Protein AF-A0A9N7NP36-F1 (afdb_monomer_lite)

Foldseek 3Di:
DKFWQDPVPHGGLLFLLLCLQCFVVQQVPAPDWDWDADPVVRDIDIGHDAFGWDWDADPNFIKIKTKHKAFDQPPDDDDDPDDPDDRPRDITIMMDIDGDPVCPCVVVPPVSVVSNVSSVVSCLVPQDAFEAEPQDPDRDRDDDQAALVNDPDDPVVSVVVVVVLVVLVVCPVVCVVVVHDSDDADDDDDDPPNCPVSVVSNSCNVLVAHEYEDEPVNDPDDVSVVVCVVPDDPRHHYDYPPPVVVVVVDPDDDDDDDDDDDDDDDDDDDDDDD

Sequence (274 aa):
MFIDEFDGLEPNDIYQAAEAYLGPKLCLNARRLKIGWSEKDEHYRISAKKDHELVDTYAGQTFKWVWICRETVARTNFFHPRDYNETLKSEARSFELTFHRKNRDLVVGSYLLHVACEARRYKLEKKTVKIHTVDHDIVSDEWVPATFDTLAIDPEQKGMILRDLDMFLGRREHYQKVSKTWKMGCLLYGPSRTGKSSLIAAIANYLKFDVYDLKLKDLPGNSYLRRLLASTANGSIMVVEDIDCAGSLGNRSDSNESPEYAGIGGGEGKVGLL

Radius of gyration: 26.4 Å; chains: 1; bounding box: 63×52×79 Å

InterPro domains:
  IPR003959 ATPase, AAA-type, core [PF00004] (186-255)
  IPR025753 AAA-type ATPase, N-terminal domain [PF14363] (3-69)
  IPR027417 P-loop containing nucleoside triphosphate hydrolase [G3DSA:3.40.50.300] (133-264)
  IPR027417 P-loop containing nucleoside triphosphate hydrolase [SSF52540] (117-246)
  IPR050747 Mitochondrial chaperone BCS1 subfamily [PTHR23070] (10-253)

pLDDT: mean 73.8, std 20.47, range [21.86, 94.81]

Secondary structure (DSSP, 8-state):
-EEESEETTEE-HHHHHHHHHHHHHHHHH-SSEEEEEETTTTEEEEEE-SS-EEEEEETTEEEEEEEEEEEE--------TT--S----EEEEEEEEE--GGGHHHIIIIIHHHHHHHHHHHHHHTPPPPEEEBTBS----------TTT----HHHHHHHHHHHHHHHHTHHHHHHTT----------SSTTSSHHHHHHHHHHHHTPEEEEEEGGG---HHHHHHHHHHPPSSEEEEEE-GGGGSGGG------------------------

Organism: Striga hermonthica (NCBI:txid68872)

Structure (mmCIF, N/CA/C/O backbone):
data_AF-A0A9N7NP36-F1
#
_entry.id   AF-A0A9N7NP36-F1
#
loop_
_atom_site.group_PDB
_atom_site.id
_atom_site.type_symbol
_atom_site.label_atom_id
_atom_site.label_alt_id
_atom_site.label_comp_id
_atom_site.label_asym_id
_atom_site.label_entity_id
_atom_site.label_seq_id
_atom_site.pdbx_PDB_ins_code
_atom_site.Cartn_x
_atom_site.Cartn_y
_atom_site.Cartn_z
_atom_site.occupancy
_atom_site.B_iso_or_equiv
_atom_site.auth_seq_id
_atom_site.auth_comp_id
_atom_site.auth_asym_id
_atom_site.auth_atom_id
_atom_site.pdbx_PDB_model_num
ATOM 1 N N . MET A 1 1 ? -15.501 -2.063 23.998 1.00 90.75 1 MET A N 1
ATOM 2 C CA . MET A 1 1 ? -14.615 -3.079 23.383 1.00 90.75 1 MET A CA 1
ATOM 3 C C . MET A 1 1 ? -13.205 -2.529 23.481 1.00 90.75 1 MET A C 1
ATOM 5 O O . MET A 1 1 ? -13.041 -1.356 23.181 1.00 90.75 1 MET A O 1
ATOM 9 N N . PHE A 1 2 ? -12.240 -3.325 23.942 1.00 89.62 2 PHE A N 1
ATOM 10 C CA . PHE A 1 2 ? -10.839 -2.910 24.074 1.00 89.62 2 PHE A CA 1
ATOM 11 C C . PHE A 1 2 ? -9.999 -3.564 22.983 1.00 89.62 2 PHE A C 1
ATOM 13 O O . PHE A 1 2 ? -10.221 -4.731 22.664 1.00 89.62 2 PHE A O 1
ATOM 20 N N . ILE A 1 3 ? -9.095 -2.786 22.398 1.00 90.38 3 ILE A N 1
ATOM 21 C CA . ILE A 1 3 ? -8.185 -3.204 21.335 1.00 90.38 3 ILE A CA 1
ATOM 22 C C . ILE A 1 3 ? -6.788 -2.762 21.767 1.00 90.38 3 ILE A C 1
ATOM 24 O O . ILE A 1 3 ? -6.457 -1.578 21.688 1.00 90.38 3 ILE A O 1
ATOM 28 N N . ASP A 1 4 ? -6.002 -3.700 22.278 1.00 87.75 4 ASP A N 1
ATOM 29 C CA . ASP A 1 4 ? -4.630 -3.443 22.709 1.00 87.75 4 ASP A CA 1
ATOM 30 C C . ASP A 1 4 ? -3.675 -3.387 21.509 1.00 87.75 4 ASP A C 1
ATOM 32 O O . ASP A 1 4 ? -3.944 -3.981 20.466 1.00 87.75 4 ASP A O 1
ATOM 36 N N . GLU A 1 5 ? -2.566 -2.655 21.651 1.00 85.62 5 GLU A N 1
ATOM 37 C CA . GLU A 1 5 ? -1.534 -2.512 20.609 1.00 85.62 5 GLU A CA 1
ATOM 38 C C . GLU A 1 5 ? -0.908 -3.850 20.195 1.00 85.62 5 GLU A C 1
ATOM 40 O O . GLU A 1 5 ? -0.542 -4.029 19.033 1.00 85.62 5 GLU A O 1
ATOM 45 N N . PHE A 1 6 ? -0.848 -4.804 21.123 1.00 81.31 6 PHE A N 1
ATOM 46 C CA . PHE A 1 6 ? -0.303 -6.139 20.910 1.00 81.31 6 PHE A CA 1
ATOM 47 C C . PHE A 1 6 ? -1.334 -7.205 21.290 1.00 81.31 6 PHE A C 1
ATOM 49 O O . PHE A 1 6 ? -2.001 -7.087 22.319 1.00 81.31 6 PHE A O 1
ATOM 56 N N . ASP A 1 7 ? -1.436 -8.253 20.474 1.00 80.88 7 ASP A N 1
ATOM 57 C CA . ASP A 1 7 ? -2.099 -9.510 20.820 1.00 80.88 7 ASP A CA 1
ATOM 58 C C . ASP A 1 7 ? -1.013 -10.533 21.195 1.00 80.88 7 ASP A C 1
ATOM 60 O O . ASP A 1 7 ? -0.369 -11.162 20.352 1.00 80.88 7 ASP A O 1
ATOM 64 N N . GLY A 1 8 ? -0.703 -10.608 22.491 1.00 80.81 8 GLY A N 1
ATOM 65 C CA . GLY A 1 8 ? 0.443 -11.368 22.986 1.00 80.81 8 GLY A CA 1
ATOM 66 C C . GLY A 1 8 ? 1.778 -10.733 22.583 1.00 80.81 8 GLY A C 1
ATOM 67 O O . GLY A 1 8 ? 2.142 -9.679 23.101 1.00 80.81 8 GLY A O 1
ATOM 68 N N . LEU A 1 9 ? 2.531 -11.405 21.707 1.00 75.69 9 LEU A N 1
ATOM 69 C CA . LEU A 1 9 ? 3.823 -10.925 21.189 1.00 75.69 9 LEU A CA 1
ATOM 70 C C . LEU A 1 9 ? 3.707 -10.285 19.799 1.00 75.69 9 LEU A C 1
ATOM 72 O O . LEU A 1 9 ? 4.669 -9.672 19.335 1.00 75.69 9 LEU A O 1
ATOM 76 N N . GLU A 1 10 ? 2.562 -10.431 19.132 1.00 75.88 10 GLU A N 1
ATOM 77 C CA . GLU A 1 10 ? 2.355 -9.906 17.787 1.00 75.88 10 GLU A CA 1
ATOM 78 C C . GLU A 1 10 ? 1.628 -8.555 17.840 1.00 75.88 10 GLU A C 1
ATOM 80 O O . GLU A 1 10 ? 0.733 -8.360 18.667 1.00 75.88 10 GLU A O 1
ATOM 85 N N . PRO A 1 11 ? 1.993 -7.588 16.982 1.00 84.56 11 PRO A N 1
ATOM 86 C CA . PRO A 1 11 ? 1.229 -6.357 16.848 1.00 84.56 11 PRO A CA 1
ATOM 87 C C . PRO A 1 11 ? -0.214 -6.645 16.422 1.00 84.56 11 PRO A C 1
ATOM 89 O O . PRO A 1 11 ? -0.459 -7.454 15.532 1.00 84.56 11 PRO A O 1
ATOM 92 N N . ASN A 1 12 ? -1.174 -5.941 17.012 1.00 88.44 12 ASN A N 1
ATOM 93 C CA . ASN A 1 12 ? -2.580 -6.118 16.680 1.00 88.44 12 ASN A CA 1
ATOM 94 C C . ASN A 1 12 ? -2.926 -5.388 15.369 1.00 88.44 12 ASN A C 1
ATOM 96 O O . ASN A 1 12 ? -2.902 -4.157 15.291 1.00 88.44 12 ASN A O 1
ATOM 100 N N . ASP A 1 13 ? -3.306 -6.142 14.338 1.00 88.25 13 ASP A N 1
ATOM 101 C CA . ASP A 1 13 ? -3.668 -5.599 13.022 1.00 88.25 13 ASP A CA 1
ATOM 102 C C . ASP A 1 13 ? -4.815 -4.581 13.078 1.00 88.25 13 ASP A C 1
ATOM 104 O O . ASP A 1 13 ? -4.806 -3.574 12.362 1.00 88.25 13 ASP A O 1
ATOM 108 N N . ILE A 1 14 ? -5.811 -4.818 13.938 1.00 91.62 14 ILE A N 1
ATOM 109 C CA . ILE A 1 14 ? -6.951 -3.910 14.107 1.00 91.62 14 ILE A CA 1
ATOM 110 C C . ILE A 1 14 ? -6.506 -2.629 14.803 1.00 91.62 14 ILE A C 1
ATOM 112 O O . ILE A 1 14 ? -6.962 -1.550 14.425 1.00 91.62 14 ILE A O 1
ATOM 116 N N . TYR A 1 15 ? -5.589 -2.723 15.769 1.00 90.81 15 TYR A N 1
ATOM 117 C CA . TYR A 1 15 ? -4.991 -1.543 16.384 1.00 90.81 15 TYR A CA 1
ATOM 118 C C . TYR A 1 15 ? -4.262 -0.693 15.341 1.00 90.81 15 TYR A C 1
ATOM 120 O O . TYR A 1 15 ? -4.541 0.498 15.214 1.00 90.81 15 TYR A O 1
ATOM 128 N N . GLN A 1 16 ? -3.385 -1.303 14.538 1.00 89.38 16 GLN A N 1
ATOM 129 C CA . GLN A 1 16 ? -2.635 -0.587 13.501 1.00 89.38 16 GLN A CA 1
ATOM 130 C C . GLN A 1 16 ? -3.545 0.020 12.427 1.00 89.38 16 GLN A C 1
ATOM 132 O O . GLN A 1 16 ? -3.258 1.091 11.884 1.00 89.38 16 GLN A O 1
ATOM 137 N N . ALA A 1 17 ? -4.633 -0.670 12.081 1.00 90.69 17 ALA A N 1
ATOM 138 C CA . ALA A 1 17 ? -5.650 -0.144 11.185 1.00 90.69 17 ALA A CA 1
ATOM 139 C C . ALA A 1 17 ? -6.357 1.072 11.797 1.00 90.69 17 ALA A C 1
ATOM 141 O O . ALA A 1 17 ? -6.446 2.120 11.156 1.00 90.69 17 ALA A O 1
ATOM 142 N N . ALA A 1 18 ? -6.819 0.955 13.043 1.00 90.56 18 ALA A N 1
ATOM 143 C CA . ALA A 1 18 ? -7.482 2.037 13.757 1.00 90.56 18 ALA A CA 1
ATOM 144 C C . ALA A 1 18 ? -6.560 3.253 13.917 1.00 90.56 18 ALA A C 1
ATOM 146 O O . ALA A 1 18 ? -6.985 4.370 13.644 1.00 90.56 18 ALA A O 1
ATOM 147 N N . GLU A 1 19 ? -5.288 3.057 14.265 1.00 87.81 19 GLU A N 1
ATOM 148 C CA . GLU A 1 19 ? -4.308 4.139 14.367 1.00 87.81 19 GLU A CA 1
ATOM 149 C C . GLU A 1 19 ? -4.140 4.880 13.031 1.00 87.81 19 GLU A C 1
ATOM 151 O O . GLU A 1 19 ? -4.211 6.109 12.988 1.00 87.81 19 GLU A O 1
ATOM 156 N N . ALA A 1 20 ? -3.992 4.149 11.923 1.00 86.75 20 ALA A N 1
ATOM 157 C CA . ALA A 1 20 ? -3.824 4.751 10.602 1.00 86.75 20 ALA A CA 1
ATOM 158 C C . ALA A 1 20 ? -5.085 5.484 10.105 1.00 86.75 20 ALA A C 1
ATOM 160 O O . ALA A 1 20 ? -4.973 6.532 9.470 1.00 86.75 20 ALA A O 1
ATOM 161 N N . TYR A 1 21 ? -6.276 4.954 10.394 1.00 89.25 21 TYR A N 1
ATOM 162 C CA . TYR A 1 21 ? -7.555 5.545 9.987 1.00 89.25 21 TYR A CA 1
ATOM 163 C C . TYR A 1 21 ? -7.967 6.738 10.864 1.00 89.25 21 TYR A C 1
ATOM 165 O O . TYR A 1 21 ? -8.400 7.777 10.358 1.00 89.25 21 TYR A O 1
ATOM 173 N N . LEU A 1 22 ? -7.838 6.601 12.185 1.00 86.81 22 LEU A N 1
ATOM 174 C CA . LEU A 1 22 ? -8.284 7.599 13.157 1.00 86.81 22 LEU A CA 1
ATOM 175 C C . LEU A 1 22 ? -7.222 8.668 13.405 1.00 86.81 22 LEU A C 1
ATOM 177 O O . LEU A 1 22 ? -7.592 9.799 13.694 1.00 86.81 22 LEU A O 1
ATOM 181 N N . GLY A 1 23 ? -5.928 8.360 13.274 1.00 80.50 23 GLY A N 1
ATOM 182 C CA . GLY A 1 23 ? -4.822 9.281 13.563 1.00 80.50 23 GLY A CA 1
ATOM 183 C C . GLY A 1 23 ? -4.978 10.673 12.931 1.00 80.50 23 GLY A C 1
ATOM 184 O O . GLY A 1 23 ? -4.948 11.669 13.655 1.00 80.50 23 GLY A O 1
ATOM 185 N N . PRO A 1 24 ? -5.239 10.787 11.616 1.00 78.00 24 PRO A N 1
ATOM 186 C CA . PRO A 1 24 ? -5.450 12.081 10.963 1.00 78.00 24 PRO A CA 1
ATOM 187 C C . PRO A 1 24 ? -6.679 12.827 11.502 1.00 78.00 24 PRO A C 1
ATOM 189 O O . PRO A 1 24 ? -6.622 14.035 11.726 1.00 78.00 24 PRO A O 1
ATOM 192 N N . LYS A 1 25 ? -7.779 12.104 11.760 1.00 80.94 25 LYS A N 1
ATOM 193 C CA . LYS A 1 25 ? -9.027 12.662 12.312 1.00 80.94 25 LYS A CA 1
ATOM 194 C C . LYS A 1 25 ? -8.847 13.136 13.759 1.00 80.94 25 LYS A C 1
ATOM 196 O O . LYS A 1 25 ? -9.376 14.176 14.142 1.00 80.94 25 LYS A O 1
ATOM 201 N N . LEU A 1 26 ? -8.072 12.391 14.547 1.00 74.75 26 LEU A N 1
ATOM 202 C CA . LEU A 1 26 ? -7.699 12.724 15.919 1.00 74.75 26 LEU A CA 1
ATOM 203 C C . LEU A 1 26 ? -6.829 13.981 15.952 1.00 74.75 26 LEU A C 1
ATOM 205 O O . LEU A 1 26 ? -7.092 14.860 16.760 1.00 74.75 26 LEU A O 1
ATOM 209 N N . CYS A 1 27 ? -5.845 14.113 15.057 1.00 63.59 27 CYS A N 1
ATOM 210 C CA . CYS A 1 27 ? -5.007 15.312 14.975 1.00 63.59 27 CYS A CA 1
ATOM 211 C C . CYS A 1 27 ? -5.799 16.573 14.592 1.00 63.59 27 CYS A C 1
ATOM 213 O O . CYS A 1 27 ? -5.512 17.641 15.124 1.00 63.59 27 CYS A O 1
ATOM 215 N N . LEU A 1 28 ? -6.804 16.464 13.716 1.00 67.50 28 LEU A N 1
ATOM 216 C CA . LEU A 1 28 ? -7.644 17.604 13.318 1.00 67.50 28 LEU A CA 1
ATOM 217 C C . LEU A 1 28 ? -8.560 18.099 14.449 1.00 67.50 28 LEU A C 1
ATOM 219 O O . LEU A 1 28 ? -8.806 19.298 14.554 1.00 67.50 28 LEU A O 1
ATOM 223 N N . ASN A 1 29 ? -9.033 17.193 15.309 1.00 63.44 29 ASN A N 1
ATOM 224 C CA . ASN A 1 29 ? -9.933 17.521 16.421 1.00 63.44 29 ASN A CA 1
ATOM 225 C C . ASN A 1 29 ? -9.210 17.702 17.770 1.00 63.44 29 ASN A C 1
ATOM 227 O O . ASN A 1 29 ? -9.819 18.125 18.761 1.00 63.44 29 ASN A O 1
ATOM 231 N N . ALA A 1 30 ? -7.905 17.420 17.822 1.00 64.81 30 ALA A N 1
ATOM 232 C CA . ALA A 1 30 ? -7.120 17.481 19.042 1.00 64.81 30 ALA A CA 1
ATOM 233 C C . ALA A 1 30 ? -6.959 18.920 19.540 1.00 64.81 30 ALA A C 1
ATOM 235 O O . ALA A 1 30 ? -6.279 19.752 18.947 1.00 64.81 30 ALA A O 1
ATOM 236 N N . ARG A 1 31 ? -7.484 19.183 20.741 1.00 61.53 31 ARG A N 1
ATOM 237 C CA . ARG A 1 31 ? -7.260 20.451 21.462 1.00 61.53 31 ARG A CA 1
ATOM 238 C C . ARG A 1 31 ? -5.800 20.660 21.881 1.00 61.53 31 ARG A C 1
ATOM 240 O O . ARG A 1 31 ? -5.416 21.771 22.233 1.00 61.53 31 ARG A O 1
ATOM 247 N N . ARG A 1 32 ? -5.001 19.589 21.931 1.00 60.44 32 ARG A N 1
ATOM 248 C CA . ARG A 1 32 ? -3.592 19.601 22.344 1.00 60.44 32 ARG A CA 1
ATOM 249 C C . ARG A 1 32 ? -2.791 18.631 21.485 1.00 60.44 32 ARG A C 1
ATOM 251 O O . ARG A 1 32 ? -3.012 17.422 21.547 1.00 60.44 32 ARG A O 1
ATOM 258 N N . LEU A 1 33 ? -1.838 19.172 20.738 1.00 69.38 33 LEU A N 1
ATOM 259 C CA . LEU A 1 33 ? -0.919 18.422 19.890 1.00 69.38 33 LEU A CA 1
ATOM 260 C C . LEU A 1 33 ? 0.451 18.323 20.571 1.00 69.38 33 LEU A C 1
ATOM 262 O O . LEU A 1 33 ? 0.918 19.273 21.197 1.00 69.38 33 LEU A O 1
ATOM 266 N N . LYS A 1 34 ? 1.087 17.160 20.457 1.00 67.94 34 LYS A N 1
ATOM 267 C CA . LYS A 1 34 ? 2.491 16.921 20.779 1.00 67.94 34 LYS A CA 1
ATOM 268 C C . LYS A 1 34 ? 3.264 16.887 19.467 1.00 67.94 34 LYS A C 1
ATOM 270 O O . LYS A 1 34 ? 2.981 16.061 18.602 1.00 67.94 34 LYS A O 1
ATOM 275 N N . ILE A 1 35 ? 4.242 17.770 19.340 1.00 67.12 35 ILE A N 1
ATOM 276 C CA . ILE A 1 35 ? 5.130 17.833 18.182 1.00 67.12 35 ILE A CA 1
ATOM 277 C C . ILE A 1 35 ? 6.459 17.205 18.594 1.00 67.12 35 ILE A C 1
ATOM 279 O O . ILE A 1 35 ? 7.018 17.558 19.630 1.00 67.12 35 ILE A O 1
ATOM 283 N N . GLY A 1 36 ? 6.929 16.242 17.811 1.00 65.56 36 GLY A N 1
ATOM 284 C CA . GLY A 1 36 ? 8.282 15.705 17.873 1.00 65.56 36 GLY A CA 1
ATOM 285 C C . GLY A 1 36 ? 9.018 16.009 16.575 1.00 65.56 36 GLY A C 1
ATOM 286 O O . GLY A 1 36 ? 8.398 16.114 15.520 1.00 65.56 36 GLY A O 1
ATOM 287 N N . TRP A 1 37 ? 10.334 16.149 16.648 1.00 55.69 37 TRP A N 1
ATOM 288 C CA . TRP A 1 37 ? 11.200 16.208 15.474 1.00 55.69 37 TRP A CA 1
ATOM 289 C C . TRP A 1 37 ? 11.787 14.817 15.205 1.00 55.69 37 TRP A C 1
ATOM 291 O O . TRP A 1 37 ? 12.172 14.131 16.153 1.00 55.69 37 TRP A O 1
ATOM 301 N N . SER A 1 38 ? 11.820 14.387 13.940 1.00 58.50 38 SER A N 1
ATOM 302 C CA . SER A 1 38 ? 12.517 13.169 13.505 1.00 58.50 38 SER A CA 1
ATOM 303 C C . SER A 1 38 ? 13.714 13.575 12.651 1.00 58.50 38 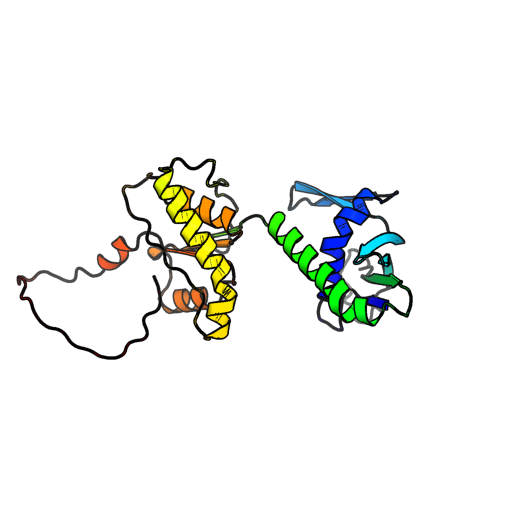SER A C 1
ATOM 305 O O . SER A 1 38 ? 13.523 14.038 11.531 1.00 58.50 38 SER A O 1
ATOM 307 N N . GLU A 1 39 ? 14.942 13.397 13.152 1.00 48.91 39 GLU A N 1
ATOM 308 C CA . GLU A 1 39 ? 16.160 13.729 12.387 1.00 48.91 39 GLU A CA 1
ATOM 309 C C . GLU A 1 39 ? 16.335 12.852 11.141 1.00 48.91 39 GLU A C 1
ATOM 311 O O . GLU A 1 39 ? 16.905 13.303 10.158 1.00 48.91 39 GLU A O 1
ATOM 316 N N . LYS A 1 40 ? 15.815 11.618 11.155 1.00 52.97 40 LYS A N 1
ATOM 317 C CA . LYS A 1 40 ? 15.932 10.683 10.023 1.00 52.97 40 LYS A CA 1
ATOM 318 C C . LYS A 1 40 ? 15.052 11.044 8.833 1.00 52.97 40 LYS A C 1
ATOM 320 O O . LYS A 1 40 ? 15.378 10.679 7.714 1.00 52.97 40 LYS A O 1
ATOM 325 N N . ASP A 1 41 ? 13.931 11.704 9.094 1.00 51.25 41 ASP A N 1
ATOM 326 C CA . ASP A 1 41 ? 12.898 11.935 8.089 1.00 51.25 41 ASP A CA 1
ATOM 327 C C . ASP A 1 41 ? 12.696 13.434 7.786 1.00 51.25 41 ASP A C 1
ATOM 329 O O . ASP A 1 41 ? 11.724 13.785 7.120 1.00 51.25 41 ASP A O 1
ATOM 333 N N . GLU A 1 42 ? 13.539 14.305 8.361 1.00 59.41 42 GLU A N 1
ATOM 334 C CA . GLU A 1 42 ? 13.523 15.778 8.252 1.00 59.41 42 GLU A CA 1
ATOM 335 C C . GLU A 1 42 ? 12.127 16.433 8.320 1.00 59.41 42 GLU A C 1
ATOM 337 O O . GLU A 1 42 ? 11.846 17.440 7.670 1.00 59.41 42 GLU A O 1
ATOM 342 N N . HIS A 1 43 ? 11.219 15.884 9.132 1.00 54.78 43 HIS A N 1
ATOM 343 C CA . HIS A 1 43 ? 9.874 16.434 9.290 1.00 54.78 43 HIS A CA 1
ATOM 344 C C . HIS A 1 43 ? 9.386 16.421 10.739 1.00 54.78 43 HIS A C 1
ATOM 346 O O . HIS A 1 43 ? 9.777 15.602 11.578 1.00 54.78 43 HIS A O 1
ATOM 352 N N . TYR A 1 44 ? 8.459 17.337 11.026 1.00 56.38 44 TYR A N 1
ATOM 353 C CA . TYR A 1 44 ? 7.729 17.373 12.287 1.00 56.38 44 TYR A CA 1
ATOM 354 C C . TYR A 1 44 ? 6.731 16.212 12.358 1.00 56.38 44 TYR A C 1
ATOM 356 O O . TYR A 1 44 ? 5.794 16.124 11.563 1.00 56.38 44 TYR A O 1
ATOM 364 N N . ARG A 1 45 ? 6.867 15.353 13.369 1.00 53.44 45 ARG A N 1
ATOM 365 C CA . ARG A 1 45 ? 5.859 14.357 13.734 1.00 53.44 45 ARG A CA 1
ATOM 366 C C . ARG A 1 45 ? 4.865 14.979 14.706 1.00 53.44 45 ARG A C 1
ATOM 368 O O . ARG A 1 45 ? 5.168 15.184 15.880 1.00 53.44 45 ARG A O 1
ATOM 375 N N . ILE A 1 46 ? 3.663 15.265 14.225 1.00 58.03 46 ILE A N 1
ATOM 376 C CA . ILE A 1 46 ? 2.564 15.769 15.051 1.00 58.03 46 ILE A CA 1
ATOM 377 C C . ILE A 1 46 ? 1.728 14.577 15.525 1.00 58.03 46 ILE A C 1
ATOM 379 O O . ILE A 1 46 ? 1.274 13.769 14.721 1.00 58.03 46 ILE A O 1
ATOM 383 N N . SER A 1 47 ? 1.518 14.467 16.833 1.00 63.31 47 SER A N 1
ATOM 384 C CA . SER A 1 47 ? 0.701 13.429 17.471 1.00 63.31 47 SER A CA 1
ATOM 385 C C . SER A 1 47 ? -0.306 14.072 18.422 1.00 63.31 47 SER A C 1
ATOM 387 O O . SER A 1 47 ? 0.010 15.055 19.091 1.00 63.31 47 SER A O 1
ATOM 389 N N . ALA A 1 48 ? -1.534 13.562 18.492 1.00 60.50 48 ALA A N 1
ATOM 390 C CA . ALA A 1 48 ? -2.503 14.030 19.483 1.00 60.50 48 ALA A CA 1
ATOM 391 C C . ALA A 1 48 ? -2.031 13.664 20.905 1.00 60.50 48 ALA A C 1
ATOM 393 O O . ALA A 1 48 ? -1.398 12.630 21.110 1.00 60.50 48 ALA A O 1
ATOM 394 N N . LYS A 1 49 ? -2.302 14.510 21.908 1.00 59.72 49 LYS A N 1
ATOM 395 C CA . LYS A 1 49 ? -2.024 14.173 23.318 1.00 59.72 49 LYS A CA 1
ATOM 396 C C . LYS A 1 49 ? -3.018 13.101 23.820 1.00 59.72 49 LYS A C 1
ATOM 398 O O . LYS A 1 49 ? -4.128 13.023 23.302 1.00 59.72 49 LYS A O 1
ATOM 403 N N . LYS A 1 50 ? -2.596 12.304 24.818 1.00 58.88 50 LYS A N 1
ATOM 404 C CA . LYS A 1 50 ? -3.342 11.196 25.462 1.00 58.88 50 LYS A CA 1
ATOM 405 C C . LYS A 1 50 ? -4.825 11.524 25.731 1.00 58.88 50 LYS A C 1
ATOM 407 O O . LYS A 1 50 ? -5.146 12.673 26.041 1.00 58.88 50 LYS A O 1
ATOM 412 N N . ASP A 1 51 ? -5.672 10.494 25.655 1.00 63.19 51 ASP A N 1
ATOM 413 C CA . ASP A 1 51 ? -7.093 10.479 26.044 1.00 63.19 51 ASP A CA 1
ATOM 414 C C . ASP A 1 51 ? -8.018 11.346 25.177 1.00 63.19 51 ASP A C 1
ATOM 416 O O . ASP A 1 51 ? -9.009 11.909 25.647 1.00 63.19 51 ASP A O 1
ATOM 420 N N . HIS A 1 52 ? -7.702 11.472 23.886 1.00 69.38 52 HIS A N 1
ATOM 421 C CA . HIS A 1 52 ? -8.587 12.162 22.957 1.00 69.38 52 HIS A CA 1
ATOM 422 C C . HIS A 1 52 ? -9.719 11.244 22.487 1.00 69.38 52 HIS A C 1
ATOM 424 O O . HIS A 1 52 ? -9.493 10.101 22.081 1.00 69.38 52 HIS A O 1
ATOM 430 N N . GLU A 1 53 ? -10.938 11.775 22.541 1.00 81.12 53 GLU A N 1
ATOM 431 C CA . GLU A 1 53 ? -12.143 11.087 22.102 1.00 81.12 53 GLU A CA 1
ATOM 432 C C . GLU A 1 53 ? -12.488 11.503 20.670 1.00 81.12 53 GLU A C 1
ATOM 434 O O . GLU A 1 53 ? -12.505 12.689 20.342 1.00 81.12 53 GLU A O 1
ATOM 439 N N . LEU A 1 54 ? -12.811 10.528 19.828 1.00 85.81 54 LEU A N 1
ATOM 440 C CA . LEU A 1 54 ? -13.285 10.740 18.468 1.00 85.81 54 LEU A CA 1
ATOM 441 C C . LEU A 1 54 ? -14.616 10.024 18.282 1.00 85.81 54 LEU A C 1
ATOM 443 O O . LEU A 1 54 ? -14.749 8.845 18.599 1.00 85.81 54 LEU A O 1
ATOM 447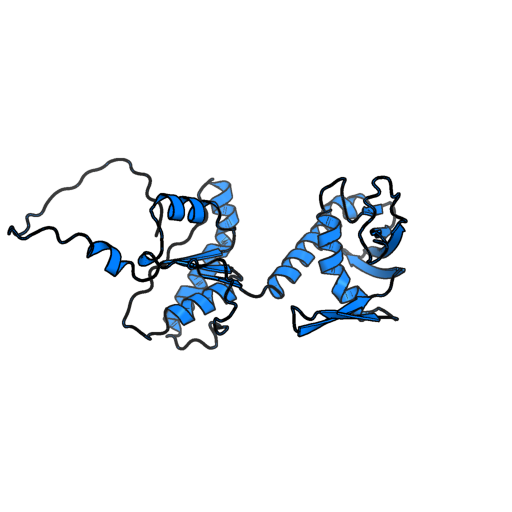 N N . VAL A 1 55 ? -15.597 10.734 17.737 1.00 88.62 55 VAL A N 1
ATOM 448 C CA . VAL A 1 55 ? -16.865 10.134 17.325 1.00 88.62 55 VAL A CA 1
ATOM 449 C C . VAL A 1 55 ? -16.817 9.931 15.819 1.00 88.62 55 VAL A C 1
ATOM 451 O O . VAL A 1 55 ? -16.698 10.890 15.062 1.00 88.62 55 VAL A O 1
ATOM 454 N N . ASP A 1 56 ? -16.897 8.676 15.398 1.00 90.50 56 ASP A N 1
ATOM 455 C CA . ASP A 1 56 ? -17.002 8.277 13.999 1.00 90.50 56 ASP A CA 1
ATOM 456 C C . ASP A 1 56 ? -18.436 7.814 13.715 1.00 90.50 56 ASP A C 1
ATOM 458 O O . ASP A 1 56 ? -19.151 7.370 14.617 1.00 90.50 56 ASP A O 1
ATOM 462 N N . THR A 1 57 ? -18.882 7.944 12.469 1.00 91.25 57 THR A N 1
ATOM 463 C CA . THR A 1 57 ? -20.243 7.559 12.070 1.00 91.25 57 THR A CA 1
ATOM 464 C C . THR A 1 57 ? -20.178 6.578 10.914 1.00 91.25 57 THR A C 1
ATOM 466 O O . THR A 1 57 ? -19.537 6.853 9.904 1.00 91.25 57 THR A O 1
ATOM 469 N N . TYR A 1 58 ? -20.863 5.444 11.046 1.00 92.06 58 TYR A N 1
ATOM 470 C CA . TYR A 1 58 ? -20.936 4.413 10.015 1.00 92.06 58 TYR A CA 1
ATOM 471 C C . TYR A 1 58 ? -22.338 3.804 9.973 1.00 92.06 58 TYR A C 1
ATOM 473 O O . TYR A 1 58 ? -22.911 3.476 11.011 1.00 92.06 58 TYR A O 1
ATOM 481 N N . ALA A 1 59 ? -22.905 3.680 8.770 1.00 89.94 59 ALA A N 1
ATOM 482 C CA . ALA A 1 59 ? -24.273 3.196 8.547 1.00 89.94 59 ALA A CA 1
ATOM 483 C C . ALA A 1 59 ? -25.340 3.910 9.415 1.00 89.94 59 ALA A C 1
ATOM 485 O O . ALA A 1 59 ? -26.268 3.284 9.920 1.00 89.94 59 ALA A O 1
ATOM 486 N N . GLY A 1 60 ? -25.183 5.224 9.631 1.00 89.38 60 GLY A N 1
ATOM 487 C CA . GLY A 1 60 ? -26.086 6.038 10.459 1.00 89.38 60 GLY A CA 1
ATOM 488 C C . GLY A 1 60 ? -25.931 5.851 11.973 1.00 89.38 60 GLY A C 1
ATOM 489 O O . GLY A 1 60 ? -26.615 6.527 12.735 1.00 89.38 60 GLY A O 1
ATOM 490 N N . GLN A 1 61 ? -25.020 4.980 12.414 1.00 91.50 61 GLN A N 1
ATOM 491 C CA . GLN A 1 61 ? -24.729 4.729 13.822 1.00 91.50 61 GLN A CA 1
ATOM 492 C C . GLN A 1 61 ? -23.426 5.406 14.238 1.00 91.50 61 GLN A C 1
ATOM 494 O O . GLN A 1 61 ? -22.486 5.513 13.449 1.00 91.50 61 GLN A O 1
ATOM 499 N N . THR A 1 62 ? -23.359 5.840 15.494 1.00 93.06 62 THR A N 1
ATOM 500 C CA . THR A 1 62 ? -22.183 6.508 16.055 1.00 93.06 62 THR A CA 1
ATOM 501 C C . THR A 1 62 ? -21.323 5.546 16.869 1.00 93.06 62 THR A C 1
ATOM 503 O O . THR A 1 62 ? -21.816 4.703 17.626 1.00 93.06 62 THR A O 1
ATOM 506 N N . PHE A 1 63 ? -20.012 5.693 16.710 1.00 92.81 63 PHE A N 1
ATOM 507 C CA . PHE A 1 63 ? -18.982 4.883 17.344 1.00 92.81 63 PHE A CA 1
ATOM 508 C C . PHE A 1 63 ? -17.980 5.811 18.013 1.00 92.81 63 PHE A C 1
ATOM 510 O O . PHE A 1 63 ? -17.349 6.640 17.357 1.00 92.81 63 PHE A O 1
ATOM 517 N N . LYS A 1 64 ? -17.850 5.696 19.333 1.00 92.38 64 LYS A N 1
ATOM 518 C CA . LYS A 1 64 ? -16.935 6.528 20.109 1.00 92.38 64 LYS A CA 1
ATOM 519 C C . LYS A 1 64 ? -15.623 5.782 20.320 1.00 92.38 64 LYS A C 1
ATOM 521 O O . LYS A 1 64 ? -15.618 4.717 20.932 1.00 92.38 64 LYS A O 1
ATOM 526 N N . TRP A 1 65 ? -14.538 6.370 19.843 1.00 91.81 65 TRP A N 1
ATOM 527 C CA . TRP A 1 65 ? -13.170 5.904 20.010 1.00 91.81 65 TRP A CA 1
ATOM 528 C C . TRP A 1 65 ? -12.443 6.754 21.038 1.00 91.81 65 TRP A C 1
ATOM 530 O O . TRP A 1 65 ? -12.551 7.979 21.018 1.00 91.81 65 TRP A O 1
ATOM 540 N N . VAL A 1 66 ? -11.669 6.112 21.903 1.00 87.69 66 VAL A N 1
ATOM 541 C CA . VAL A 1 66 ? -10.771 6.778 22.848 1.00 87.69 66 VAL A CA 1
ATOM 542 C C . VAL A 1 66 ? -9.392 6.152 22.713 1.00 87.69 66 VAL A C 1
ATOM 544 O O . VAL A 1 66 ? -9.257 4.931 22.807 1.00 87.69 66 VAL A O 1
ATOM 547 N N . TRP A 1 67 ? -8.375 6.978 22.466 1.00 84.69 67 TRP A N 1
ATOM 548 C CA . TRP A 1 67 ? -6.986 6.520 22.458 1.00 84.69 67 TRP A CA 1
ATOM 549 C C . TRP A 1 67 ? -6.403 6.598 23.865 1.00 84.69 67 TRP A C 1
ATOM 551 O O . TRP A 1 67 ? -6.262 7.686 24.427 1.00 84.69 67 TRP A O 1
ATOM 561 N N . ILE A 1 68 ? -6.067 5.439 24.420 1.00 82.19 68 ILE A N 1
ATOM 562 C CA . ILE A 1 68 ? -5.609 5.276 25.795 1.00 82.19 68 ILE A CA 1
ATOM 563 C C . ILE A 1 68 ? -4.115 4.964 25.775 1.00 82.19 68 ILE A C 1
ATOM 565 O O . ILE A 1 68 ? -3.647 4.101 25.034 1.00 82.19 68 ILE A O 1
ATOM 569 N N . CYS A 1 69 ? -3.355 5.648 26.627 1.00 76.19 69 CYS A N 1
ATOM 570 C CA . CYS A 1 69 ? -1.933 5.382 26.817 1.00 76.19 69 CYS A CA 1
ATOM 571 C C . CYS A 1 69 ? -1.616 5.284 28.313 1.00 76.19 69 CYS A C 1
ATOM 573 O O . CYS A 1 69 ? -1.556 6.292 29.023 1.00 76.19 69 CYS A O 1
ATOM 575 N N . ARG A 1 70 ? -1.414 4.055 28.794 1.00 75.00 70 ARG A N 1
ATOM 576 C CA . ARG A 1 70 ? -1.083 3.748 30.189 1.00 75.00 70 ARG A CA 1
ATOM 577 C C . ARG A 1 70 ? 0.428 3.666 30.341 1.00 75.00 70 ARG A C 1
ATOM 579 O O . ARG A 1 70 ? 1.090 2.898 29.656 1.00 75.00 70 ARG A O 1
ATOM 586 N N . GLU A 1 71 ? 0.986 4.449 31.253 1.00 68.00 71 GLU A N 1
ATOM 587 C CA . GLU A 1 71 ? 2.397 4.314 31.609 1.00 68.00 71 GLU A CA 1
ATOM 588 C C . GLU A 1 71 ? 2.572 3.015 32.405 1.00 68.00 71 GLU A C 1
ATOM 590 O O . GLU A 1 71 ? 1.944 2.831 33.449 1.00 68.00 71 GLU A O 1
ATOM 595 N N . THR A 1 72 ? 3.384 2.089 31.896 1.00 55.53 72 THR A N 1
ATOM 596 C CA . THR A 1 72 ? 3.748 0.870 32.617 1.00 55.53 72 THR A CA 1
ATOM 597 C C . THR A 1 72 ? 5.167 1.016 33.143 1.00 55.53 72 THR A C 1
ATOM 599 O O . THR A 1 72 ? 6.111 1.330 32.416 1.00 55.53 72 THR A O 1
ATOM 602 N N . VAL A 1 73 ? 5.318 0.822 34.451 1.00 50.78 73 VAL A N 1
ATOM 603 C CA . VAL A 1 73 ? 6.636 0.721 35.068 1.00 50.78 73 VAL A CA 1
ATOM 604 C C . VAL A 1 73 ? 7.188 -0.641 34.672 1.00 50.78 73 VAL A C 1
ATOM 606 O O . VAL A 1 73 ? 6.600 -1.667 35.023 1.00 50.78 73 VAL A O 1
ATOM 609 N N . ALA A 1 74 ? 8.292 -0.660 33.926 1.00 48.84 74 ALA A N 1
ATOM 610 C CA . ALA A 1 74 ? 9.010 -1.892 33.645 1.00 48.84 74 ALA A CA 1
ATOM 611 C C . ALA A 1 74 ? 9.326 -2.579 34.982 1.00 48.84 74 ALA A C 1
ATOM 613 O O . ALA A 1 74 ? 10.029 -2.020 35.826 1.00 48.84 74 ALA A O 1
ATOM 614 N N . ARG A 1 75 ? 8.796 -3.787 35.203 1.00 43.75 75 ARG A N 1
ATOM 615 C CA . ARG A 1 75 ? 9.290 -4.659 36.272 1.00 43.75 75 ARG A CA 1
ATOM 616 C C . ARG A 1 75 ? 10.677 -5.127 35.846 1.00 43.75 75 ARG A C 1
ATOM 618 O O . ARG A 1 75 ? 10.824 -6.146 35.181 1.00 43.75 75 ARG A O 1
ATOM 625 N N . THR A 1 76 ? 11.687 -4.334 36.180 1.00 41.88 76 THR A N 1
ATOM 626 C CA . THR A 1 76 ? 13.094 -4.710 36.082 1.00 41.88 76 THR A CA 1
ATOM 627 C C . THR A 1 76 ? 13.305 -6.007 36.852 1.00 41.88 76 THR A C 1
ATOM 629 O O . THR A 1 76 ? 13.114 -6.015 38.064 1.00 41.88 76 THR A O 1
ATOM 632 N N . ASN A 1 77 ? 13.700 -7.084 36.175 1.00 44.06 77 ASN A N 1
ATOM 633 C CA . ASN A 1 77 ? 14.273 -8.252 36.846 1.00 44.06 77 ASN A CA 1
ATOM 634 C C . ASN A 1 77 ? 15.424 -8.913 36.072 1.00 44.06 77 ASN A C 1
ATOM 636 O O . ASN A 1 77 ? 15.682 -10.093 36.257 1.00 44.06 77 ASN A O 1
ATOM 640 N N . PHE A 1 78 ? 16.172 -8.142 35.274 1.00 40.94 78 PHE A N 1
ATOM 641 C CA . PHE A 1 78 ? 17.520 -8.522 34.837 1.00 40.94 78 PHE A CA 1
ATOM 642 C C . PHE A 1 78 ? 18.418 -7.279 34.850 1.00 40.94 78 PHE A C 1
ATOM 644 O O . PHE A 1 78 ? 18.464 -6.506 33.899 1.00 40.94 78 PHE A O 1
ATOM 651 N N . PHE A 1 79 ? 19.070 -7.045 35.990 1.00 37.41 79 PHE A N 1
ATOM 652 C CA . PHE A 1 79 ? 20.072 -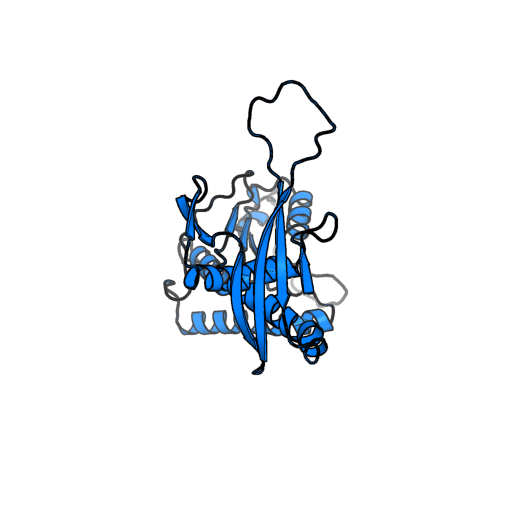5.996 36.170 1.00 37.41 79 PHE A CA 1
ATOM 653 C C . PHE A 1 79 ? 21.371 -6.389 35.446 1.00 37.41 79 PHE A C 1
ATOM 655 O O . PHE A 1 79 ? 22.037 -7.333 35.865 1.00 37.41 79 PHE A O 1
ATOM 662 N N . HIS A 1 80 ? 21.772 -5.628 34.424 1.00 41.41 80 HIS A N 1
ATOM 663 C CA . HIS A 1 80 ? 23.174 -5.521 34.010 1.00 41.41 80 HIS A CA 1
ATOM 664 C C . HIS A 1 80 ? 23.704 -4.142 34.448 1.00 41.41 80 HIS A C 1
ATOM 666 O O . HIS A 1 80 ? 23.171 -3.118 34.023 1.00 41.41 80 HIS A O 1
ATOM 672 N N . PRO A 1 81 ? 24.718 -4.070 35.331 1.00 43.19 81 PRO A N 1
ATOM 673 C CA . PRO A 1 81 ? 25.132 -2.818 35.959 1.00 43.19 81 PRO A CA 1
ATOM 674 C C . PRO A 1 81 ? 26.132 -2.052 35.083 1.00 43.19 81 PRO A C 1
ATOM 676 O O . PRO A 1 81 ? 27.299 -1.936 35.459 1.00 43.19 81 PRO A O 1
ATOM 679 N N . ARG A 1 82 ? 25.705 -1.550 33.912 1.00 44.41 82 ARG A N 1
ATOM 680 C CA . ARG A 1 82 ? 26.520 -0.595 33.128 1.00 44.41 82 ARG A CA 1
ATOM 681 C C . ARG A 1 82 ? 25.808 0.331 32.133 1.00 44.41 82 ARG A C 1
ATOM 683 O O . ARG A 1 82 ? 26.506 1.122 31.507 1.00 44.41 82 ARG A O 1
ATOM 690 N N . ASP A 1 83 ? 24.480 0.341 32.055 1.00 39.53 83 ASP A N 1
ATOM 691 C CA . ASP A 1 83 ? 23.782 1.251 31.137 1.00 39.53 83 ASP A CA 1
ATOM 692 C C . ASP A 1 83 ? 23.338 2.539 31.846 1.00 39.53 83 ASP A C 1
ATOM 694 O O . ASP A 1 83 ? 22.278 2.626 32.465 1.00 39.53 83 ASP A O 1
ATOM 698 N N . TYR A 1 84 ? 24.180 3.571 31.752 1.00 46.28 84 TYR A N 1
ATOM 699 C CA . TYR A 1 84 ? 23.735 4.961 31.839 1.00 46.28 84 TYR A CA 1
ATOM 700 C C . TYR A 1 84 ? 22.994 5.279 30.535 1.00 46.28 84 TYR A C 1
ATOM 702 O O . TYR A 1 84 ? 23.648 5.565 29.539 1.00 46.28 84 TYR A O 1
ATOM 710 N N . ASN A 1 85 ? 21.661 5.162 30.526 1.00 39.62 85 ASN A N 1
ATOM 711 C CA . ASN A 1 85 ? 20.725 6.075 29.851 1.00 39.62 85 ASN A CA 1
ATOM 712 C C . ASN A 1 85 ? 19.282 5.548 29.933 1.00 39.62 85 ASN A C 1
ATOM 714 O O . ASN A 1 85 ? 19.002 4.408 29.590 1.00 39.62 85 ASN A O 1
ATOM 718 N N . GLU A 1 86 ? 18.393 6.437 30.382 1.00 39.50 86 GLU A N 1
ATOM 719 C CA . GLU A 1 86 ? 16.928 6.404 30.280 1.00 39.50 86 GLU A CA 1
ATOM 720 C C . GLU A 1 86 ? 16.196 5.146 30.774 1.00 39.50 86 GLU A C 1
ATOM 722 O O . GLU A 1 86 ? 16.134 4.097 30.142 1.00 39.50 86 GLU A O 1
ATOM 727 N N . THR A 1 87 ? 15.501 5.302 31.901 1.00 39.59 87 THR A N 1
ATOM 728 C CA . THR A 1 87 ? 14.426 4.408 32.336 1.00 39.59 87 THR A CA 1
ATOM 729 C C . THR A 1 87 ? 13.456 4.182 31.168 1.00 39.59 87 THR A C 1
ATOM 731 O O . THR A 1 87 ? 12.683 5.083 30.845 1.00 39.59 87 THR A O 1
ATOM 734 N N . LEU A 1 88 ? 13.493 3.006 30.526 1.00 44.81 88 LEU A N 1
ATOM 735 C CA . LEU A 1 88 ? 12.538 2.607 29.486 1.00 44.81 88 LEU A CA 1
ATOM 736 C C . LEU A 1 88 ? 11.125 2.571 30.086 1.00 44.81 88 LEU A C 1
ATOM 738 O O . LEU A 1 88 ? 10.642 1.548 30.575 1.00 44.81 88 LEU A O 1
ATOM 742 N N . LYS A 1 89 ? 10.453 3.721 30.078 1.00 47.09 89 LYS A N 1
ATOM 743 C CA . LYS A 1 89 ? 9.029 3.843 30.363 1.00 47.09 89 LYS A CA 1
ATOM 744 C C . LYS A 1 89 ? 8.295 3.174 29.213 1.00 47.09 89 LYS A C 1
ATOM 746 O O . LYS A 1 89 ? 8.160 3.744 28.135 1.00 47.09 89 LYS A O 1
ATOM 751 N N . SER A 1 90 ? 7.868 1.939 29.436 1.00 56.12 90 SER A N 1
ATOM 752 C CA . SER A 1 90 ? 7.034 1.231 28.474 1.00 56.12 90 SER A CA 1
ATOM 753 C C . SER A 1 90 ? 5.632 1.831 28.570 1.00 56.12 90 SER A C 1
ATOM 755 O O . SER A 1 90 ? 4.980 1.755 29.608 1.00 56.12 90 SER A O 1
ATOM 757 N N . GLU A 1 91 ? 5.172 2.515 27.531 1.00 69.56 91 GLU A N 1
ATOM 758 C CA . GLU A 1 91 ? 3.796 3.003 27.456 1.00 69.56 91 GLU A CA 1
ATOM 759 C C . GLU A 1 91 ? 2.937 1.926 26.787 1.00 69.56 91 GLU A C 1
ATOM 761 O O . GLU A 1 91 ? 3.154 1.614 25.623 1.00 69.56 91 GLU A O 1
ATOM 766 N N . ALA A 1 92 ? 1.967 1.359 27.505 1.00 75.44 92 ALA A N 1
ATOM 767 C CA . ALA A 1 92 ? 0.983 0.456 26.921 1.00 75.44 92 ALA A CA 1
ATOM 768 C C . ALA A 1 92 ? -0.111 1.280 26.237 1.00 75.44 92 ALA A C 1
ATOM 770 O O . ALA A 1 92 ? -0.801 2.071 26.894 1.00 75.44 92 ALA A O 1
ATOM 771 N N . ARG A 1 93 ? -0.275 1.106 24.924 1.00 84.44 93 ARG A N 1
ATOM 772 C CA . ARG A 1 93 ? -1.282 1.823 24.141 1.00 84.44 93 ARG A CA 1
ATOM 773 C C . ARG A 1 93 ? -2.451 0.908 23.801 1.00 84.44 93 ARG A C 1
ATOM 775 O O . ARG A 1 93 ? -2.280 -0.274 23.520 1.00 84.44 93 ARG A O 1
ATOM 782 N N . SER A 1 94 ? -3.652 1.467 23.811 1.00 88.00 94 SER A N 1
ATOM 783 C CA . SER A 1 94 ? -4.862 0.752 23.413 1.00 88.00 94 SER A CA 1
ATOM 784 C C . SER A 1 94 ? -5.934 1.710 22.907 1.00 88.00 94 SER A C 1
ATOM 786 O O . SER A 1 94 ? -5.891 2.919 23.144 1.00 88.00 94 SER A O 1
ATOM 788 N N . PHE A 1 95 ? -6.897 1.168 22.170 1.00 90.12 95 PHE A N 1
ATOM 789 C CA . PHE A 1 95 ? -8.116 1.867 21.797 1.00 90.12 95 PHE A CA 1
ATOM 790 C C . PHE A 1 95 ? -9.303 1.287 22.556 1.00 90.12 95 PHE A C 1
ATOM 792 O O . PHE A 1 95 ? -9.504 0.072 22.610 1.00 90.12 95 PHE A O 1
ATOM 799 N N . GLU A 1 96 ? -10.131 2.174 23.096 1.00 92.06 96 GLU A N 1
ATOM 800 C CA . GLU A 1 96 ? -11.446 1.818 23.608 1.00 92.06 96 GLU A CA 1
ATOM 801 C C . GLU A 1 96 ? -12.524 2.265 22.624 1.00 92.06 96 GLU A C 1
ATOM 803 O O . GLU A 1 96 ? -12.661 3.445 22.300 1.00 92.06 96 GLU A O 1
ATOM 808 N N . LEU A 1 97 ? -13.305 1.294 22.160 1.00 93.06 97 LEU A N 1
ATOM 809 C CA . LEU A 1 97 ? -14.431 1.486 21.260 1.00 93.06 97 LEU A CA 1
ATOM 810 C C . LEU A 1 97 ? -15.747 1.286 22.023 1.00 93.06 97 LEU A C 1
ATOM 812 O O . LEU A 1 97 ? -16.060 0.180 22.482 1.00 93.06 97 LEU A O 1
ATOM 816 N N . THR A 1 98 ? -16.537 2.353 22.123 1.00 93.69 98 THR A N 1
ATOM 817 C CA . THR A 1 98 ? -17.840 2.392 22.799 1.00 93.69 98 THR A CA 1
ATOM 818 C C . THR A 1 98 ? -18.975 2.565 21.792 1.00 93.69 98 THR A C 1
ATOM 820 O O . THR A 1 98 ? -18.930 3.429 20.917 1.00 93.69 98 THR A O 1
ATOM 823 N N . PHE A 1 99 ? -20.009 1.733 21.922 1.00 93.62 99 PHE A N 1
ATOM 824 C CA . PHE A 1 99 ? -21.181 1.708 21.046 1.00 93.62 99 PHE A CA 1
ATOM 825 C C . PHE A 1 99 ? -22.383 1.080 21.754 1.00 93.62 99 PHE A C 1
ATOM 827 O O . PHE A 1 99 ? -22.248 0.368 22.751 1.00 93.62 99 PHE A O 1
ATOM 834 N N . HIS A 1 100 ? -23.577 1.311 21.211 1.00 93.69 100 HIS A N 1
ATOM 835 C CA . HIS A 1 100 ? -24.794 0.693 21.721 1.00 93.69 100 HIS A CA 1
ATOM 836 C C . HIS A 1 100 ? -24.763 -0.833 21.526 1.00 93.69 100 HIS A C 1
ATOM 838 O O . HIS A 1 100 ? -24.519 -1.304 20.418 1.00 93.69 100 HIS A O 1
ATOM 844 N N . ARG A 1 101 ? -25.093 -1.623 22.560 1.00 91.44 101 ARG A N 1
ATOM 845 C CA . ARG A 1 101 ? -24.990 -3.102 22.552 1.00 91.44 101 ARG A CA 1
ATOM 846 C C . ARG A 1 101 ? -25.660 -3.782 21.345 1.00 91.44 101 ARG A C 1
ATOM 848 O O . ARG A 1 101 ? -25.148 -4.786 20.864 1.00 91.44 101 ARG A O 1
ATOM 855 N N . LYS A 1 102 ? -26.766 -3.221 20.838 1.00 93.00 102 LYS A N 1
ATOM 856 C CA . LYS A 1 102 ? -27.478 -3.701 19.628 1.00 93.00 102 LYS A CA 1
ATOM 857 C C . LYS A 1 102 ? -26.620 -3.685 18.353 1.00 93.00 102 LYS A C 1
ATOM 859 O O . LYS A 1 102 ? -26.888 -4.454 17.446 1.00 93.00 102 LYS A O 1
ATOM 864 N N . ASN A 1 103 ? -25.589 -2.846 18.294 1.00 93.19 103 ASN A N 1
ATOM 865 C CA . ASN A 1 103 ? -24.719 -2.707 17.128 1.00 93.19 103 ASN A CA 1
ATOM 866 C C . ASN A 1 103 ? -23.505 -3.647 17.183 1.00 93.19 103 ASN A C 1
ATOM 868 O O . ASN A 1 103 ? -22.612 -3.514 16.357 1.00 93.19 103 ASN A O 1
ATOM 872 N N . ARG A 1 104 ? -23.425 -4.580 18.145 1.00 92.12 104 ARG A N 1
ATOM 873 C CA . ARG A 1 104 ? -22.257 -5.464 18.293 1.00 92.12 104 ARG A CA 1
ATOM 874 C C . ARG A 1 104 ? -21.960 -6.261 17.022 1.00 92.12 104 ARG A C 1
ATOM 876 O O . ARG A 1 104 ? -20.804 -6.311 16.612 1.00 92.12 104 ARG A O 1
ATOM 883 N N . ASP A 1 105 ? -22.990 -6.819 16.396 1.00 93.12 105 ASP A N 1
ATOM 884 C CA . ASP A 1 105 ? -22.826 -7.623 15.181 1.00 93.12 105 ASP A CA 1
ATOM 885 C C . ASP A 1 105 ? -22.421 -6.750 13.986 1.00 93.12 105 ASP A C 1
ATOM 887 O O . ASP A 1 105 ? -21.562 -7.139 13.202 1.00 93.12 105 ASP A O 1
ATOM 891 N N . LEU A 1 106 ? -22.938 -5.518 13.910 1.00 93.62 106 LEU A N 1
ATOM 892 C CA . LEU A 1 106 ? -22.507 -4.512 12.933 1.00 93.62 106 LEU A CA 1
ATOM 893 C C . LEU A 1 106 ? -21.031 -4.124 13.136 1.00 93.62 106 LEU A C 1
ATOM 895 O O . LEU A 1 106 ? -20.292 -3.941 12.168 1.00 93.62 106 LEU A O 1
ATOM 899 N N . VAL A 1 107 ? -20.580 -4.016 14.391 1.00 92.62 107 VAL A N 1
ATOM 900 C CA . VAL A 1 107 ? -19.190 -3.658 14.706 1.00 92.62 107 VAL A CA 1
ATOM 901 C C . VAL A 1 107 ? -18.225 -4.729 14.218 1.00 92.62 107 VAL A C 1
ATOM 903 O O . VAL A 1 107 ? -17.297 -4.427 13.469 1.00 92.62 107 VAL A O 1
ATOM 906 N N . VAL A 1 108 ? -18.460 -5.973 14.636 1.00 91.25 108 VAL A N 1
ATOM 907 C CA . VAL A 1 108 ? -17.574 -7.102 14.326 1.00 91.25 108 VAL A CA 1
ATOM 908 C C . VAL A 1 108 ? -17.701 -7.522 12.861 1.00 91.25 108 VAL A C 1
ATOM 910 O O . VAL A 1 108 ? -16.700 -7.855 12.239 1.00 91.25 108 VAL A O 1
ATOM 913 N N . GLY A 1 109 ? -18.911 -7.478 12.298 1.00 90.69 109 GLY A N 1
ATOM 914 C CA . GLY A 1 109 ? -19.187 -7.954 10.944 1.00 90.69 109 GLY A CA 1
ATOM 915 C C . GLY A 1 109 ? -18.790 -6.985 9.831 1.00 90.69 109 GLY A C 1
ATOM 916 O O . GLY A 1 109 ? -18.386 -7.438 8.764 1.00 90.69 109 GLY A O 1
ATOM 917 N N . SER A 1 110 ? -18.889 -5.667 10.047 1.00 93.69 110 SER A N 1
ATOM 918 C CA . SER A 1 110 ? -18.658 -4.695 8.966 1.00 93.69 110 SER A CA 1
ATOM 919 C C . SER A 1 110 ? -17.860 -3.459 9.365 1.00 93.69 110 SER A C 1
ATOM 921 O O . SER A 1 110 ? -17.033 -3.008 8.578 1.00 93.69 110 SER A O 1
ATOM 923 N N . TYR A 1 111 ? -18.067 -2.890 10.557 1.00 94.50 111 TYR A N 1
ATOM 924 C CA . TYR A 1 111 ? -17.432 -1.614 10.906 1.00 94.50 111 TYR A CA 1
ATOM 925 C C . TYR A 1 111 ? -15.912 -1.734 11.062 1.00 94.50 111 TYR A C 1
ATOM 927 O O . TYR A 1 111 ? -15.175 -0.948 10.474 1.00 94.50 111 TYR A O 1
ATOM 935 N N . LEU A 1 112 ? -15.421 -2.731 11.807 1.00 93.31 112 LEU A N 1
ATOM 936 C CA . LEU A 1 112 ? -13.975 -2.933 11.964 1.00 93.31 112 LEU A CA 1
ATOM 937 C C . LEU A 1 112 ? -13.304 -3.288 10.632 1.00 93.31 112 LEU A C 1
ATOM 939 O O . LEU A 1 112 ? -12.193 -2.835 10.361 1.00 93.31 112 LEU A O 1
ATOM 943 N N . LEU A 1 113 ? -14.001 -4.034 9.769 1.00 92.88 113 LEU A N 1
ATOM 944 C CA . LEU A 1 113 ? -13.530 -4.311 8.415 1.00 92.88 113 LEU A CA 1
ATOM 945 C C . LEU A 1 113 ? -13.454 -3.028 7.579 1.00 92.88 113 LEU A C 1
ATOM 947 O O . LEU A 1 113 ? -12.459 -2.808 6.897 1.00 92.88 113 LEU A O 1
ATOM 951 N N . HIS A 1 114 ? -14.459 -2.155 7.670 1.00 93.38 114 HIS A N 1
ATOM 952 C CA . HIS A 1 114 ? -14.442 -0.844 7.027 1.00 93.38 114 HIS A CA 1
ATOM 953 C C . HIS A 1 114 ? -13.253 0.001 7.504 1.00 93.38 114 HIS A C 1
ATOM 955 O O . HIS A 1 114 ? -12.512 0.509 6.667 1.00 93.38 114 HIS A O 1
ATOM 961 N N . VAL A 1 115 ? -13.002 0.074 8.817 1.00 92.88 115 VAL A N 1
ATOM 962 C CA . VAL A 1 115 ? -11.823 0.758 9.382 1.00 92.88 115 VAL A CA 1
ATOM 963 C C . VAL A 1 115 ? -10.525 0.183 8.807 1.00 92.88 115 VAL A C 1
ATOM 965 O O . VAL A 1 115 ? -9.655 0.939 8.381 1.00 92.88 115 VAL A O 1
ATOM 968 N N . ALA A 1 116 ? -10.401 -1.145 8.724 1.00 91.38 116 ALA A N 1
ATOM 969 C CA . ALA A 1 116 ? -9.238 -1.800 8.128 1.00 91.38 116 ALA A CA 1
ATOM 970 C C . ALA A 1 116 ? -9.075 -1.499 6.629 1.00 91.38 116 ALA A C 1
ATOM 972 O O . ALA A 1 116 ? -7.960 -1.246 6.166 1.00 91.38 116 ALA A O 1
ATOM 973 N N . CYS A 1 117 ? -10.166 -1.492 5.863 1.00 90.31 117 CYS A N 1
ATOM 974 C CA . CYS A 1 117 ? -10.163 -1.133 4.446 1.00 90.31 117 CYS A CA 1
ATOM 975 C C . CYS A 1 117 ? -9.755 0.330 4.229 1.00 90.31 117 CYS A C 1
ATOM 977 O O . CYS A 1 117 ? -8.868 0.599 3.419 1.00 90.31 117 CYS A O 1
ATOM 979 N N . GLU A 1 118 ? -10.334 1.262 4.984 1.00 90.81 118 GLU A N 1
ATOM 980 C CA . GLU A 1 118 ? -10.004 2.687 4.907 1.00 90.81 118 GLU A CA 1
ATOM 981 C C . GLU A 1 118 ? -8.559 2.962 5.330 1.00 90.81 118 GLU A C 1
ATOM 983 O O . GLU A 1 118 ? -7.854 3.723 4.671 1.00 90.81 118 GLU A O 1
ATOM 988 N N . ALA A 1 119 ? -8.072 2.288 6.375 1.00 89.12 119 ALA A N 1
ATOM 989 C CA . ALA A 1 119 ? -6.677 2.366 6.792 1.00 89.12 119 ALA A CA 1
ATOM 990 C C . ALA A 1 119 ? -5.719 1.914 5.682 1.00 89.12 119 ALA A C 1
ATOM 992 O O . ALA A 1 119 ? -4.704 2.564 5.429 1.00 89.12 119 ALA A O 1
ATOM 993 N N . ARG A 1 120 ? -6.038 0.809 4.994 1.00 87.69 120 ARG A N 1
ATOM 994 C CA . ARG A 1 120 ? -5.256 0.321 3.847 1.00 87.69 120 ARG A CA 1
ATOM 995 C C . ARG A 1 120 ? -5.280 1.315 2.689 1.00 87.69 120 ARG A C 1
ATOM 997 O O . ARG A 1 120 ? -4.220 1.598 2.139 1.00 87.69 120 ARG A O 1
ATOM 1004 N N . ARG A 1 121 ? -6.451 1.870 2.357 1.00 87.06 121 ARG A N 1
ATOM 1005 C CA . ARG A 1 121 ? -6.601 2.907 1.323 1.00 87.06 121 ARG A CA 1
ATOM 1006 C C . ARG A 1 121 ? -5.743 4.130 1.646 1.00 87.06 121 ARG A C 1
ATOM 1008 O O . ARG A 1 121 ? -4.963 4.565 0.809 1.00 87.06 121 ARG A O 1
ATOM 1015 N N . TYR A 1 122 ? -5.805 4.609 2.885 1.00 84.50 122 TYR A N 1
ATOM 1016 C CA . TYR A 1 122 ? -5.016 5.746 3.350 1.00 84.50 122 TYR A CA 1
ATOM 1017 C C . TYR A 1 122 ? -3.504 5.487 3.297 1.00 84.50 122 TYR A C 1
ATOM 1019 O O . TYR A 1 122 ? -2.739 6.328 2.822 1.00 84.50 122 TYR A O 1
ATOM 1027 N N . LYS A 1 123 ? -3.060 4.304 3.750 1.00 82.50 123 LYS A N 1
ATOM 1028 C CA . LYS A 1 123 ? -1.653 3.888 3.647 1.00 82.50 123 LYS A CA 1
ATOM 1029 C C . LYS A 1 123 ? -1.195 3.829 2.188 1.00 82.50 123 LYS A C 1
ATOM 1031 O O . LYS A 1 123 ? -0.074 4.234 1.909 1.00 82.50 123 LYS A O 1
ATOM 1036 N N . LEU A 1 124 ? -2.045 3.359 1.272 1.00 80.69 124 LEU A N 1
ATOM 1037 C CA . LEU A 1 124 ? -1.738 3.281 -0.158 1.00 80.69 124 LEU A CA 1
ATOM 1038 C C . LEU A 1 124 ? -1.644 4.669 -0.810 1.00 80.69 124 LEU A C 1
ATOM 1040 O O . LEU A 1 124 ? -0.713 4.919 -1.568 1.00 80.69 124 LEU A O 1
ATOM 1044 N N . GLU A 1 125 ? -2.557 5.585 -0.480 1.00 79.50 125 GLU A N 1
ATOM 1045 C CA . GLU A 1 125 ? -2.540 6.973 -0.971 1.00 79.50 125 GLU A CA 1
ATOM 1046 C C . GLU A 1 125 ? -1.272 7.717 -0.549 1.00 79.50 125 GLU A C 1
ATOM 1048 O O . GLU A 1 125 ? -0.685 8.454 -1.341 1.00 79.50 125 GLU A O 1
ATOM 1053 N N . LYS A 1 126 ? -0.822 7.487 0.688 1.00 76.38 126 LYS A N 1
ATOM 1054 C CA . LYS A 1 126 ? 0.406 8.075 1.230 1.00 76.38 126 LYS A CA 1
ATOM 1055 C C . LYS A 1 126 ? 1.675 7.292 0.915 1.00 76.38 126 LYS A C 1
ATOM 1057 O O . LYS A 1 126 ? 2.755 7.753 1.279 1.00 76.38 126 LYS A O 1
ATOM 1062 N N . LYS A 1 127 ? 1.571 6.118 0.287 1.00 80.12 127 LYS A N 1
ATOM 1063 C CA . LYS A 1 127 ? 2.741 5.300 -0.018 1.00 80.12 127 LYS A CA 1
ATOM 1064 C C . LYS A 1 127 ? 3.618 6.038 -1.028 1.00 80.12 127 LYS A C 1
ATOM 1066 O O . LYS A 1 127 ? 3.188 6.336 -2.145 1.00 80.12 127 LYS A O 1
ATOM 1071 N N . THR A 1 128 ? 4.857 6.292 -0.627 1.00 78.81 128 THR A N 1
ATOM 1072 C CA . THR A 1 128 ? 5.940 6.659 -1.533 1.00 78.81 128 THR A CA 1
ATOM 1073 C C . THR A 1 128 ? 6.549 5.381 -2.098 1.00 78.81 128 THR A C 1
ATOM 1075 O O . THR A 1 128 ? 6.727 4.394 -1.380 1.00 78.81 128 THR A O 1
ATOM 1078 N N . VAL A 1 129 ? 6.790 5.371 -3.408 1.00 81.12 129 VAL A N 1
ATOM 1079 C CA . VAL A 1 129 ? 7.462 4.258 -4.085 1.00 81.12 129 VAL A CA 1
ATOM 1080 C C . VAL A 1 129 ? 8.908 4.226 -3.620 1.00 81.12 129 VAL A C 1
ATOM 1082 O O . VAL A 1 129 ? 9.585 5.247 -3.694 1.00 81.12 129 VAL A O 1
ATOM 1085 N N . LYS A 1 130 ? 9.369 3.065 -3.151 1.00 81.62 130 LYS A N 1
ATOM 1086 C CA . LYS A 1 130 ? 10.774 2.854 -2.793 1.00 81.62 130 LYS A CA 1
ATOM 1087 C C . LYS A 1 130 ? 11.504 2.136 -3.909 1.00 81.62 130 LYS A C 1
ATOM 1089 O O . LYS A 1 130 ? 10.910 1.306 -4.600 1.00 81.62 130 LYS A O 1
ATOM 1094 N N . ILE A 1 131 ? 12.790 2.428 -4.051 1.00 77.19 131 ILE A N 1
ATOM 1095 C CA . ILE A 1 131 ? 13.662 1.738 -4.995 1.00 77.19 131 ILE A CA 1
ATOM 1096 C C . ILE A 1 131 ? 14.750 0.996 -4.242 1.00 77.19 131 ILE A C 1
ATOM 1098 O O . ILE A 1 131 ? 15.349 1.488 -3.289 1.00 77.19 131 ILE A O 1
ATOM 1102 N N . HIS A 1 132 ? 14.974 -0.228 -4.683 1.00 78.50 132 HIS A N 1
ATOM 1103 C CA . HIS A 1 132 ? 15.948 -1.145 -4.140 1.00 78.50 132 HIS A CA 1
ATOM 1104 C C . HIS A 1 132 ? 16.936 -1.484 -5.254 1.00 78.50 132 HIS A C 1
ATOM 1106 O O . HIS A 1 132 ? 16.620 -2.279 -6.137 1.00 78.50 132 HIS A O 1
ATOM 1112 N N . THR A 1 133 ? 18.122 -0.880 -5.221 1.00 73.50 133 THR A N 1
ATOM 1113 C CA . THR A 1 133 ? 19.220 -1.235 -6.127 1.00 73.50 133 THR A CA 1
ATOM 1114 C C . THR A 1 133 ? 20.029 -2.364 -5.503 1.00 73.50 133 THR A C 1
ATOM 1116 O O . THR A 1 133 ? 20.529 -2.240 -4.387 1.00 73.50 133 THR A O 1
ATOM 1119 N N . VAL A 1 134 ? 20.140 -3.487 -6.209 1.00 65.62 134 VAL A N 1
ATOM 1120 C CA . VAL A 1 134 ? 20.760 -4.717 -5.688 1.00 65.62 134 VAL A CA 1
ATOM 1121 C C . VAL A 1 134 ? 22.259 -4.729 -5.994 1.00 65.62 134 VAL A C 1
ATOM 1123 O O . VAL A 1 134 ? 22.739 -5.593 -6.718 1.00 65.62 134 VAL A O 1
ATOM 1126 N N . ASP A 1 135 ? 22.985 -3.735 -5.477 1.00 58.69 135 ASP A N 1
ATOM 1127 C CA . ASP A 1 135 ? 24.444 -3.609 -5.667 1.00 58.69 135 ASP A CA 1
ATOM 1128 C C . ASP A 1 135 ? 25.194 -3.637 -4.319 1.00 58.69 135 ASP A C 1
ATOM 1130 O O . ASP A 1 135 ? 26.119 -4.411 -4.122 1.00 58.69 135 ASP A O 1
ATOM 1134 N N . HIS A 1 136 ? 24.698 -2.951 -3.294 1.00 46.25 136 HIS A N 1
ATOM 1135 C CA . HIS A 1 136 ? 25.139 -3.099 -1.902 1.00 46.25 136 HIS A CA 1
ATOM 1136 C C . HIS A 1 136 ? 23.946 -2.772 -0.991 1.00 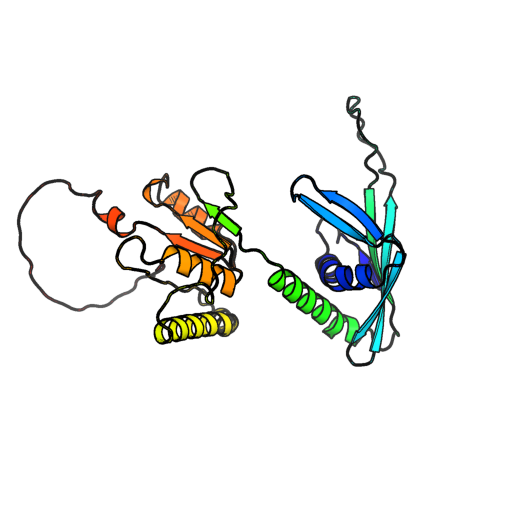46.25 136 HIS A C 1
ATOM 1138 O O . HIS A 1 136 ? 22.940 -2.281 -1.492 1.00 46.25 136 HIS A O 1
ATOM 1144 N N . ASP A 1 137 ? 24.012 -3.040 0.317 1.00 44.69 137 ASP A N 1
ATOM 1145 C CA . ASP A 1 137 ? 22.939 -2.833 1.322 1.00 44.69 137 ASP A CA 1
ATOM 1146 C C . ASP A 1 137 ? 22.460 -1.362 1.502 1.00 44.69 137 ASP A C 1
ATOM 1148 O O . ASP A 1 137 ? 22.003 -0.953 2.570 1.00 44.69 137 ASP A O 1
ATOM 1152 N N . ILE A 1 138 ? 22.561 -0.533 0.466 1.00 45.47 138 ILE A N 1
ATOM 1153 C CA . ILE A 1 138 ? 22.199 0.873 0.427 1.00 45.47 138 ILE A CA 1
ATOM 1154 C C . ILE A 1 138 ? 20.915 1.002 -0.395 1.00 45.47 138 ILE A C 1
ATOM 1156 O O . ILE A 1 138 ? 20.912 0.923 -1.621 1.00 45.47 138 ILE A O 1
ATOM 1160 N N . VAL A 1 139 ? 19.807 1.233 0.307 1.00 46.47 139 VAL A N 1
ATOM 1161 C CA . VAL A 1 139 ? 18.584 1.776 -0.290 1.00 46.47 139 VAL A CA 1
ATOM 1162 C C . VAL A 1 139 ? 18.919 3.195 -0.754 1.00 46.47 139 VAL A C 1
ATOM 1164 O O . VAL A 1 139 ? 18.999 4.105 0.067 1.00 46.47 139 VAL A O 1
ATOM 1167 N N . SER A 1 140 ? 19.200 3.379 -2.044 1.00 46.03 140 SER A N 1
ATOM 1168 C CA . SER A 1 140 ? 19.306 4.715 -2.634 1.00 46.03 140 SER A CA 1
ATOM 1169 C C . SER A 1 140 ? 17.895 5.228 -2.912 1.00 46.03 140 SER A C 1
ATOM 1171 O O . SER A 1 140 ? 17.139 4.604 -3.654 1.00 46.03 140 SER A O 1
ATOM 1173 N N . ASP A 1 141 ? 17.532 6.343 -2.280 1.00 49.88 141 ASP A N 1
ATOM 1174 C CA . ASP A 1 141 ? 16.200 6.960 -2.376 1.00 49.88 141 ASP A CA 1
ATOM 1175 C C . ASP A 1 141 ? 16.054 7.875 -3.612 1.00 49.88 141 ASP A C 1
ATOM 1177 O O . ASP A 1 141 ? 15.064 8.586 -3.767 1.00 49.88 141 ASP A O 1
ATOM 1181 N N . GLU A 1 142 ? 17.040 7.892 -4.514 1.00 52.59 142 GLU A N 1
ATOM 1182 C CA . GLU A 1 142 ? 17.106 8.878 -5.595 1.00 52.59 142 GLU A CA 1
ATOM 1183 C C . GLU A 1 142 ? 16.719 8.296 -6.958 1.00 52.59 142 GLU A C 1
ATOM 1185 O O . GLU A 1 142 ? 17.547 8.027 -7.827 1.00 52.59 142 GLU A O 1
ATOM 1190 N N . TRP A 1 143 ? 15.410 8.211 -7.192 1.00 56.75 143 TRP A N 1
ATOM 1191 C CA . TRP A 1 143 ? 14.854 8.318 -8.541 1.00 56.75 143 TRP A CA 1
ATOM 1192 C C . TRP A 1 143 ? 13.839 9.447 -8.553 1.00 56.75 143 TRP A C 1
ATOM 1194 O O . TRP A 1 143 ? 12.910 9.488 -7.749 1.00 56.75 143 TRP A O 1
ATOM 1204 N N . VAL A 1 144 ? 14.011 10.369 -9.499 1.00 59.50 144 VAL A N 1
ATOM 1205 C CA . VAL A 1 144 ? 13.052 11.441 -9.774 1.00 59.50 144 VAL A CA 1
ATOM 1206 C C . VAL A 1 144 ? 11.631 10.862 -9.889 1.00 59.50 144 VAL A C 1
ATOM 1208 O O . VAL A 1 144 ? 11.403 9.998 -10.741 1.00 59.50 144 VAL A O 1
ATOM 1211 N N . PRO A 1 145 ? 10.659 11.329 -9.084 1.00 67.75 145 PRO A N 1
ATOM 1212 C CA . PRO A 1 145 ? 9.293 10.830 -9.145 1.00 67.75 145 PRO A CA 1
ATOM 1213 C C . PRO A 1 145 ? 8.662 11.216 -10.489 1.00 67.75 145 PRO A C 1
ATOM 1215 O O . PRO A 1 145 ? 8.181 12.331 -10.673 1.00 67.75 145 PRO A O 1
ATOM 1218 N N . ALA A 1 146 ? 8.685 10.294 -11.450 1.00 82.56 146 ALA A N 1
ATOM 1219 C CA . ALA A 1 146 ? 8.002 10.454 -12.727 1.00 82.56 146 ALA A CA 1
ATOM 1220 C C . ALA A 1 146 ? 6.549 9.990 -12.596 1.00 82.56 146 ALA A C 1
ATOM 1222 O O . ALA A 1 146 ? 6.277 8.939 -12.015 1.00 82.56 146 ALA A O 1
ATOM 1223 N N . THR A 1 147 ? 5.612 10.741 -13.165 1.00 88.00 147 THR A N 1
ATOM 1224 C CA . THR A 1 147 ? 4.218 10.317 -13.338 1.00 88.00 147 THR A CA 1
ATOM 1225 C C . THR A 1 147 ? 3.885 10.229 -14.822 1.00 88.00 147 THR A C 1
ATOM 1227 O O . THR A 1 147 ? 4.590 10.779 -15.671 1.00 88.00 147 THR A O 1
ATOM 1230 N N . PHE A 1 148 ? 2.778 9.564 -15.153 1.00 90.31 148 PHE A N 1
ATOM 1231 C CA . PHE A 1 148 ? 2.280 9.534 -16.529 1.00 90.31 148 PHE A CA 1
ATOM 1232 C C . PHE A 1 148 ? 1.947 10.928 -17.083 1.00 90.31 148 PHE A C 1
ATOM 1234 O O . PHE A 1 148 ? 1.846 11.077 -18.299 1.00 90.31 148 PHE A O 1
ATOM 1241 N N . ASP A 1 149 ? 1.763 11.937 -16.231 1.00 87.69 149 ASP A N 1
ATOM 1242 C CA . ASP A 1 149 ? 1.459 13.311 -16.648 1.00 87.69 149 ASP A CA 1
ATOM 1243 C C . ASP A 1 149 ? 2.717 14.109 -16.987 1.00 87.69 149 ASP A C 1
ATOM 1245 O O . ASP A 1 149 ? 2.683 14.967 -17.862 1.00 87.69 149 ASP A O 1
ATOM 1249 N N . THR A 1 150 ? 3.843 13.793 -16.344 1.00 88.88 150 THR A N 1
ATOM 1250 C CA . THR A 1 150 ? 5.147 14.402 -16.647 1.00 88.88 150 THR A CA 1
ATOM 1251 C C . THR A 1 150 ? 5.900 13.677 -17.764 1.00 88.88 150 THR A C 1
ATOM 1253 O O . THR A 1 150 ? 6.915 14.174 -18.247 1.00 88.88 150 THR A O 1
ATOM 1256 N N . LEU A 1 151 ? 5.454 12.475 -18.144 1.00 88.44 151 LEU A N 1
ATOM 1257 C CA . LEU A 1 151 ? 6.131 11.634 -19.125 1.00 88.44 151 LEU A CA 1
ATOM 1258 C C . LEU A 1 151 ? 5.785 12.063 -20.558 1.00 88.44 151 LEU A C 1
ATOM 1260 O O . LEU A 1 151 ? 4.623 12.042 -20.961 1.00 88.44 151 LEU A O 1
ATOM 1264 N N . ALA A 1 152 ? 6.809 12.384 -21.349 1.00 87.25 152 ALA A N 1
ATOM 1265 C CA . ALA A 1 152 ? 6.664 12.629 -22.779 1.00 87.25 152 ALA A CA 1
ATOM 1266 C C . ALA A 1 152 ? 6.539 11.292 -23.532 1.00 87.25 152 ALA A C 1
ATOM 1268 O O . ALA A 1 152 ? 7.536 10.641 -23.836 1.00 87.25 152 ALA A O 1
ATOM 1269 N N . ILE A 1 153 ? 5.303 10.877 -23.802 1.00 87.88 153 ILE A N 1
ATOM 1270 C CA . ILE A 1 153 ? 4.957 9.665 -24.551 1.00 87.88 153 ILE A CA 1
ATOM 1271 C C . ILE A 1 153 ? 3.758 9.958 -25.456 1.00 87.88 153 ILE A C 1
ATOM 1273 O O . ILE A 1 153 ? 2.955 10.847 -25.161 1.00 87.88 153 ILE A O 1
ATOM 1277 N N . ASP A 1 154 ? 3.637 9.213 -26.551 1.00 91.19 154 ASP A N 1
ATOM 1278 C CA . ASP A 1 154 ? 2.473 9.297 -27.423 1.00 91.19 154 ASP A CA 1
ATOM 1279 C C . ASP A 1 154 ? 1.161 9.026 -26.639 1.00 91.19 154 ASP A C 1
ATOM 1281 O O . ASP A 1 154 ? 1.105 8.069 -25.854 1.00 91.19 154 ASP A O 1
ATOM 1285 N N . PRO A 1 155 ? 0.104 9.848 -26.804 1.00 91.69 155 PRO A N 1
ATOM 1286 C CA . PRO A 1 155 ? -1.146 9.688 -26.063 1.00 91.69 155 PRO A CA 1
ATOM 1287 C C . PRO A 1 155 ? -1.857 8.350 -26.291 1.00 91.69 155 PRO A C 1
ATOM 1289 O O . PRO A 1 155 ? -2.459 7.819 -25.353 1.00 91.69 155 PRO A O 1
ATOM 1292 N N . GLU A 1 156 ? -1.793 7.784 -27.500 1.00 92.62 156 GLU A N 1
ATOM 1293 C CA . GLU A 1 156 ? -2.401 6.481 -27.785 1.00 92.62 156 GLU A CA 1
ATOM 1294 C C . GLU A 1 156 ? -1.636 5.376 -27.059 1.00 92.62 156 GLU A C 1
ATOM 1296 O O . GLU A 1 156 ? -2.244 4.543 -26.378 1.00 92.62 156 GLU A O 1
ATOM 1301 N N . GLN A 1 157 ? -0.301 5.430 -27.110 1.00 90.19 157 GLN A N 1
ATOM 1302 C CA . GLN A 1 157 ? 0.565 4.500 -26.390 1.00 90.19 157 GLN A CA 1
ATOM 1303 C C . GLN A 1 157 ? 0.375 4.602 -24.866 1.00 90.19 157 GLN A C 1
ATOM 1305 O O . GLN A 1 157 ? 0.234 3.576 -24.195 1.00 90.19 157 GLN A O 1
ATOM 1310 N N . LYS A 1 158 ? 0.283 5.820 -24.310 1.00 92.88 158 LYS A N 1
ATOM 1311 C CA . LYS A 1 158 ? -0.069 6.053 -22.894 1.00 92.88 158 LYS A CA 1
ATOM 1312 C C . LYS A 1 158 ? -1.404 5.397 -22.546 1.00 92.88 158 LYS A C 1
ATOM 1314 O O . LYS A 1 158 ? -1.501 4.707 -21.533 1.00 92.88 158 LYS A O 1
ATOM 1319 N N . GLY A 1 159 ? -2.419 5.585 -23.390 1.00 93.25 159 GLY A N 1
ATOM 1320 C CA . GLY A 1 159 ? -3.745 5.002 -23.195 1.00 93.25 159 GLY A CA 1
ATOM 1321 C C . GLY A 1 159 ? -3.740 3.473 -23.217 1.00 93.25 159 GLY A C 1
ATOM 1322 O O . GLY A 1 159 ? -4.446 2.851 -22.427 1.00 93.25 159 GLY A O 1
ATOM 1323 N N . MET A 1 160 ? -2.938 2.852 -24.086 1.00 94.12 160 MET A N 1
ATOM 1324 C CA . MET A 1 160 ? -2.768 1.395 -24.109 1.00 94.12 160 MET A CA 1
ATOM 1325 C C . MET A 1 160 ? -2.136 0.878 -22.817 1.00 94.12 160 MET A C 1
ATOM 1327 O O . MET A 1 160 ? -2.705 -0.008 -22.185 1.00 94.12 160 MET A O 1
ATOM 1331 N N . ILE A 1 161 ? -1.027 1.486 -22.387 1.00 93.31 161 ILE A N 1
ATOM 1332 C CA . ILE A 1 161 ? -0.316 1.080 -21.169 1.00 93.31 161 ILE A CA 1
ATOM 1333 C C . ILE A 1 161 ? -1.237 1.187 -19.949 1.00 93.31 161 ILE A C 1
ATOM 1335 O O . ILE A 1 161 ? -1.352 0.232 -19.190 1.00 93.31 161 ILE A O 1
ATOM 1339 N N . LEU A 1 162 ? -1.937 2.313 -19.774 1.00 93.88 162 LEU A N 1
ATOM 1340 C CA . LEU A 1 162 ? -2.847 2.501 -18.638 1.00 93.88 162 LEU A CA 1
ATOM 1341 C C . LEU A 1 162 ? -3.966 1.452 -18.608 1.00 93.88 162 LEU A C 1
ATOM 1343 O O . LEU A 1 162 ? -4.238 0.880 -17.555 1.00 93.88 162 LEU A O 1
ATOM 1347 N N . ARG A 1 163 ? -4.562 1.132 -19.765 1.00 94.81 163 ARG A N 1
ATOM 1348 C CA . ARG A 1 163 ? -5.590 0.082 -19.859 1.00 94.81 163 ARG A CA 1
ATOM 1349 C C . ARG A 1 163 ? -5.060 -1.290 -19.452 1.00 94.81 163 ARG A C 1
ATOM 1351 O O . ARG A 1 163 ? -5.760 -2.023 -18.753 1.00 94.81 163 ARG A O 1
ATOM 1358 N N . ASP A 1 164 ? -3.846 -1.636 -19.868 1.00 93.75 164 ASP A N 1
ATOM 1359 C CA . ASP A 1 164 ? -3.230 -2.915 -19.511 1.00 93.75 164 ASP A CA 1
ATOM 1360 C C . ASP A 1 164 ? -2.909 -2.985 -18.009 1.00 93.75 164 ASP A C 1
ATOM 1362 O O . ASP A 1 164 ? -3.157 -4.012 -17.372 1.00 93.75 164 ASP A O 1
ATOM 1366 N N . LEU A 1 165 ? -2.452 -1.877 -17.412 1.00 93.38 165 LEU A N 1
ATOM 1367 C CA . LEU A 1 165 ? -2.227 -1.770 -15.965 1.00 93.38 165 LEU A CA 1
ATOM 1368 C C . LEU A 1 165 ? -3.527 -1.917 -15.164 1.00 93.38 165 LEU A C 1
ATOM 1370 O O . LEU A 1 165 ? -3.569 -2.674 -14.191 1.00 93.38 165 LEU A O 1
ATOM 1374 N N . ASP A 1 166 ? -4.603 -1.255 -15.588 1.00 93.12 166 ASP A N 1
ATOM 1375 C CA . ASP A 1 166 ? -5.918 -1.370 -14.946 1.00 93.12 166 ASP A CA 1
ATOM 1376 C C . ASP A 1 166 ? -6.467 -2.793 -15.044 1.00 93.12 166 ASP A C 1
ATOM 1378 O O . ASP A 1 166 ? -6.985 -3.357 -14.073 1.00 93.12 166 ASP A O 1
ATOM 1382 N N . MET A 1 167 ? -6.301 -3.419 -16.209 1.00 91.06 167 MET A N 1
ATOM 1383 C CA . MET A 1 167 ? -6.680 -4.807 -16.432 1.00 91.06 167 MET A CA 1
ATOM 1384 C C . MET A 1 167 ? -5.878 -5.762 -15.541 1.00 91.06 167 MET A C 1
ATOM 1386 O O . MET A 1 167 ? -6.443 -6.714 -14.993 1.00 91.06 167 MET A O 1
ATOM 1390 N N . PHE A 1 168 ? -4.579 -5.516 -15.370 1.00 90.56 168 PHE A N 1
ATOM 1391 C CA . PHE A 1 168 ? -3.730 -6.280 -14.463 1.00 90.56 168 PHE A CA 1
ATOM 1392 C C . PHE A 1 168 ? -4.213 -6.164 -13.010 1.00 90.56 168 PHE A C 1
ATOM 1394 O O . PHE A 1 168 ? -4.403 -7.196 -12.356 1.00 90.56 168 PHE A O 1
ATOM 1401 N N . LEU A 1 169 ? -4.494 -4.946 -12.529 1.00 88.19 169 LEU A N 1
ATOM 1402 C CA . LEU A 1 169 ? -5.017 -4.693 -11.180 1.00 88.19 169 LEU A CA 1
ATOM 1403 C C . LEU A 1 169 ? -6.372 -5.374 -10.939 1.00 88.19 169 LEU A C 1
ATOM 1405 O O . LEU A 1 169 ? -6.548 -6.061 -9.929 1.00 88.19 169 LEU A O 1
ATOM 1409 N N . GLY A 1 170 ? -7.306 -5.256 -11.887 1.00 87.44 170 GLY A N 1
ATOM 1410 C CA . GLY A 1 170 ? -8.655 -5.821 -11.773 1.00 87.44 170 GLY A CA 1
ATOM 1411 C C . GLY A 1 170 ? -8.711 -7.353 -11.807 1.00 87.44 170 GLY A C 1
ATOM 1412 O O . GLY A 1 170 ? -9.683 -7.955 -11.353 1.00 87.44 170 GLY A O 1
ATOM 1413 N N . ARG A 1 171 ? -7.669 -8.021 -12.315 1.00 87.81 171 ARG A N 1
ATOM 1414 C CA . ARG A 1 171 ? -7.638 -9.487 -12.464 1.00 87.81 171 ARG A CA 1
ATOM 1415 C C . ARG A 1 171 ? -7.074 -10.238 -11.261 1.00 87.81 171 ARG A C 1
ATOM 1417 O O . ARG A 1 171 ? -7.092 -11.470 -11.275 1.00 87.81 171 ARG A O 1
ATOM 1424 N N . ARG A 1 172 ? -6.623 -9.553 -10.207 1.00 84.19 172 ARG A N 1
ATOM 1425 C CA . ARG A 1 172 ? -6.004 -10.192 -9.032 1.00 84.19 172 ARG A CA 1
ATOM 1426 C C . ARG A 1 172 ? -6.850 -11.326 -8.445 1.00 84.19 172 ARG A C 1
ATOM 1428 O O . ARG A 1 172 ? -6.352 -12.435 -8.261 1.00 84.19 172 ARG A O 1
ATOM 1435 N N . GLU A 1 173 ? -8.133 -11.070 -8.195 1.00 82.50 173 GLU A N 1
ATOM 1436 C CA . GLU A 1 173 ? -9.048 -12.073 -7.633 1.00 82.50 173 GLU A CA 1
ATOM 1437 C C . GLU A 1 173 ? -9.277 -13.250 -8.583 1.00 82.50 173 GLU A C 1
ATOM 1439 O O . GLU A 1 173 ? -9.393 -14.394 -8.147 1.00 82.50 173 GLU A O 1
ATOM 1444 N N . HIS A 1 174 ? -9.332 -12.988 -9.890 1.00 82.50 174 HIS A N 1
ATOM 1445 C CA . HIS A 1 174 ? -9.505 -14.036 -10.889 1.00 82.50 174 HIS A CA 1
ATOM 1446 C C . HIS A 1 174 ? -8.318 -15.004 -10.876 1.00 82.50 174 HIS A C 1
ATOM 1448 O O . HIS A 1 174 ? -8.529 -16.211 -10.801 1.00 82.50 174 HIS A O 1
ATOM 1454 N N . TYR A 1 175 ? -7.086 -14.484 -10.864 1.00 83.75 175 TYR A N 1
ATOM 1455 C CA . TYR A 1 175 ? -5.869 -15.299 -10.787 1.00 83.75 175 TYR A CA 1
ATOM 1456 C C . TYR A 1 175 ? -5.814 -16.132 -9.501 1.00 83.75 175 TYR A C 1
ATOM 1458 O O . TYR A 1 175 ? -5.482 -17.316 -9.559 1.00 83.75 175 TYR A O 1
ATOM 1466 N N . GLN A 1 176 ? -6.217 -15.550 -8.366 1.00 82.19 176 GLN A N 1
ATOM 1467 C CA . GLN A 1 176 ? -6.320 -16.271 -7.094 1.00 82.19 176 GLN A CA 1
ATOM 1468 C C . GLN A 1 176 ? -7.330 -17.425 -7.163 1.00 82.19 176 GLN A C 1
ATOM 1470 O O . GLN A 1 176 ? -7.008 -18.535 -6.741 1.00 82.19 176 GLN A O 1
ATOM 1475 N N . LYS A 1 177 ? -8.518 -17.197 -7.744 1.00 87.62 177 LYS A N 1
ATOM 1476 C CA . LYS A 1 177 ? -9.573 -18.220 -7.882 1.00 87.62 177 LYS A CA 1
ATOM 1477 C C . LYS A 1 177 ? -9.137 -19.420 -8.718 1.00 87.62 177 LYS A C 1
ATOM 1479 O O . LYS A 1 177 ? -9.520 -20.540 -8.409 1.00 87.62 177 LYS A O 1
ATOM 1484 N N . VAL A 1 178 ? -8.339 -19.197 -9.761 1.00 90.50 178 VAL A N 1
ATOM 1485 C CA . VAL A 1 178 ? -7.841 -20.272 -10.638 1.00 90.50 178 VAL A CA 1
ATOM 1486 C C . VAL A 1 178 ? -6.460 -20.796 -10.225 1.00 90.50 178 VAL A C 1
ATOM 1488 O O . VAL A 1 178 ? -5.817 -21.496 -11.006 1.00 90.50 178 VAL A O 1
ATOM 1491 N N . SER A 1 179 ? -5.977 -20.424 -9.031 1.00 84.62 179 SER A N 1
ATOM 1492 C CA . SER A 1 179 ? -4.652 -20.781 -8.499 1.00 84.62 179 SER A CA 1
ATOM 1493 C C . SER A 1 179 ? -3.490 -20.482 -9.459 1.00 84.62 179 SER A C 1
ATOM 1495 O O . SER A 1 179 ? -2.457 -21.152 -9.432 1.00 84.62 179 SER A O 1
ATOM 1497 N N . LYS A 1 180 ? -3.638 -19.464 -10.316 1.00 84.62 180 LYS A N 1
ATOM 1498 C CA . LYS A 1 180 ? -2.577 -19.000 -11.216 1.00 84.62 180 LYS A CA 1
ATOM 1499 C C . LYS A 1 180 ? -1.793 -17.872 -10.568 1.00 84.62 180 LYS A C 1
ATOM 1501 O O . LYS A 1 180 ? -2.327 -17.040 -9.837 1.00 84.62 180 LYS A O 1
ATOM 1506 N N . THR A 1 181 ? -0.506 -17.815 -10.884 1.00 84.94 181 THR A N 1
ATOM 1507 C CA . THR A 1 181 ? 0.373 -16.753 -10.402 1.00 84.94 181 THR A CA 1
ATOM 1508 C C . THR A 1 181 ? 0.002 -15.419 -11.049 1.00 84.94 181 THR A C 1
ATOM 1510 O O . THR A 1 181 ? 0.030 -15.290 -12.270 1.00 84.94 181 THR A O 1
ATOM 1513 N N . TRP A 1 182 ? -0.339 -14.424 -10.231 1.00 88.56 182 TRP A N 1
ATOM 1514 C CA . TRP A 1 182 ? -0.655 -13.068 -10.678 1.00 88.56 182 TRP A CA 1
ATOM 1515 C C . TRP A 1 182 ? 0.641 -12.279 -10.910 1.00 88.56 182 TRP A C 1
ATOM 1517 O O . TRP A 1 182 ? 1.210 -11.716 -9.978 1.00 88.56 182 TRP A O 1
ATOM 1527 N N . LYS A 1 183 ? 1.144 -12.326 -12.147 1.00 89.81 183 LYS A N 1
ATOM 1528 C CA . LYS A 1 183 ? 2.361 -11.646 -12.617 1.00 89.81 183 LYS A CA 1
ATOM 1529 C C . LYS A 1 183 ? 2.122 -11.085 -14.017 1.00 89.81 183 LYS A C 1
ATOM 1531 O O . LYS A 1 183 ? 1.326 -11.648 -14.769 1.00 89.81 183 LYS A O 1
ATOM 1536 N N . MET A 1 184 ? 2.815 -10.002 -14.348 1.00 89.00 184 MET A N 1
ATOM 1537 C CA . MET A 1 184 ? 2.794 -9.368 -15.664 1.00 89.00 184 MET A CA 1
ATOM 1538 C C . MET A 1 184 ? 4.231 -9.087 -16.096 1.00 89.00 184 MET A C 1
ATOM 1540 O O . MET A 1 184 ? 4.995 -8.531 -15.310 1.00 89.00 184 MET A O 1
ATOM 1544 N N . GLY A 1 185 ? 4.560 -9.486 -17.322 1.00 91.00 185 GLY A N 1
ATOM 1545 C CA . GLY A 1 185 ? 5.850 -9.242 -17.956 1.00 91.00 185 GLY A CA 1
ATOM 1546 C C . GLY A 1 185 ? 5.771 -8.110 -18.965 1.00 91.00 185 GLY A C 1
ATOM 1547 O O . GLY A 1 185 ? 4.814 -8.047 -19.741 1.00 91.00 185 GLY A O 1
ATOM 1548 N N . CYS A 1 186 ? 6.774 -7.234 -18.974 1.00 89.50 186 CYS A N 1
ATOM 1549 C CA . CYS A 1 186 ? 6.867 -6.108 -19.900 1.00 89.50 186 CYS A CA 1
ATOM 1550 C C . CYS A 1 186 ? 8.284 -6.011 -20.465 1.00 89.50 186 CYS A C 1
ATOM 1552 O O . CYS A 1 186 ? 9.253 -5.967 -19.712 1.00 89.50 186 CYS A O 1
ATOM 1554 N N . LEU A 1 187 ? 8.398 -5.901 -21.790 1.00 90.94 187 LEU A N 1
ATOM 1555 C CA . LEU A 1 187 ? 9.665 -5.637 -22.465 1.00 90.94 187 LEU A CA 1
ATOM 1556 C C . LEU A 1 187 ? 9.662 -4.212 -23.020 1.00 90.94 187 LEU A C 1
ATOM 1558 O O . LEU A 1 187 ? 8.893 -3.894 -23.925 1.00 90.94 187 LEU A O 1
ATOM 1562 N N . LEU A 1 188 ? 10.542 -3.362 -22.491 1.00 89.19 188 LEU A N 1
ATOM 1563 C CA . LEU A 1 188 ? 10.759 -2.007 -22.993 1.00 89.19 188 LEU A CA 1
ATOM 1564 C C . LEU A 1 188 ? 12.030 -1.983 -23.840 1.00 89.19 188 LEU A C 1
ATOM 1566 O O . LEU A 1 188 ? 13.128 -2.173 -23.323 1.00 89.19 188 LEU A O 1
ATOM 1570 N N . TYR A 1 189 ? 11.895 -1.709 -25.135 1.00 88.81 189 TYR A N 1
ATOM 1571 C CA . TYR A 1 189 ? 13.019 -1.655 -26.068 1.00 88.81 189 TYR A CA 1
ATOM 1572 C C . TYR A 1 189 ? 13.042 -0.330 -26.832 1.00 88.81 189 TYR A C 1
ATOM 1574 O O . TYR A 1 189 ? 12.041 0.374 -26.939 1.00 88.81 189 TYR A O 1
ATOM 1582 N N . GLY A 1 190 ? 14.220 0.032 -27.333 1.00 86.81 190 GLY A N 1
ATOM 1583 C CA . GLY A 1 190 ? 14.441 1.257 -28.098 1.00 86.81 190 GLY A CA 1
ATOM 1584 C C . GLY A 1 190 ? 15.806 1.878 -27.800 1.00 86.81 190 GLY A C 1
ATOM 1585 O O . GLY A 1 190 ? 16.498 1.407 -26.891 1.00 86.81 190 GLY A O 1
ATOM 1586 N N . PRO A 1 191 ? 16.192 2.949 -28.513 1.00 83.19 191 PRO A N 1
ATOM 1587 C CA . PRO A 1 191 ? 17.461 3.647 -28.304 1.00 83.19 191 PRO A CA 1
ATOM 1588 C C . PRO A 1 191 ? 17.687 4.071 -26.846 1.00 83.19 191 PRO A C 1
ATOM 1590 O O . PRO A 1 191 ? 16.737 4.229 -26.069 1.00 83.19 191 PRO A O 1
ATOM 1593 N N . SER A 1 192 ? 18.943 4.265 -26.446 1.00 80.94 192 SER A N 1
ATOM 1594 C CA . SER A 1 192 ? 19.255 4.838 -25.133 1.00 80.94 192 SER A CA 1
ATOM 1595 C C . SER A 1 192 ? 18.634 6.237 -24.995 1.00 80.94 192 SER A C 1
ATOM 1597 O O . SER A 1 192 ? 18.375 6.919 -25.984 1.00 80.94 192 SER A O 1
ATOM 1599 N N . ARG A 1 193 ? 18.341 6.656 -23.755 1.00 77.75 193 ARG A N 1
ATOM 1600 C CA . ARG A 1 193 ? 17.755 7.978 -23.437 1.00 77.75 193 ARG A CA 1
ATOM 1601 C C . ARG A 1 193 ? 16.357 8.259 -24.020 1.00 77.75 193 ARG A C 1
ATOM 1603 O O . ARG A 1 193 ? 15.936 9.406 -24.065 1.00 77.75 193 ARG A O 1
ATOM 1610 N N . THR A 1 194 ? 15.593 7.225 -24.366 1.00 81.00 194 THR A N 1
ATOM 1611 C CA . THR A 1 194 ? 14.177 7.328 -24.794 1.00 81.00 194 THR A CA 1
ATOM 1612 C C . THR A 1 194 ? 13.170 7.325 -23.637 1.00 81.00 194 THR A C 1
ATOM 1614 O O . THR A 1 194 ? 11.978 7.148 -23.850 1.00 81.00 194 THR A O 1
ATOM 1617 N N . GLY A 1 195 ? 13.629 7.492 -22.394 1.00 84.25 195 GLY A N 1
ATOM 1618 C CA . GLY A 1 195 ? 12.739 7.572 -21.231 1.00 84.25 195 GLY A CA 1
ATOM 1619 C C . GLY A 1 195 ? 12.161 6.234 -20.756 1.00 84.25 195 GLY A C 1
ATOM 1620 O O . GLY A 1 195 ? 11.214 6.245 -19.979 1.00 84.25 195 GLY A O 1
ATOM 1621 N N . LYS A 1 196 ? 12.726 5.083 -21.159 1.00 89.25 196 LYS A N 1
ATOM 1622 C CA . LYS A 1 196 ? 12.305 3.748 -20.677 1.00 89.25 196 LYS A CA 1
ATOM 1623 C C . LYS A 1 196 ? 12.281 3.663 -19.150 1.00 89.25 196 LYS A C 1
ATOM 1625 O O . LYS A 1 196 ? 11.272 3.280 -18.571 1.00 89.25 196 LYS A O 1
ATOM 1630 N N . SER A 1 197 ? 13.360 4.096 -18.504 1.00 87.75 197 SER A N 1
ATOM 1631 C CA . SER A 1 197 ? 13.432 4.154 -17.047 1.00 87.75 197 SER A CA 1
ATOM 1632 C C . SER A 1 197 ? 12.351 5.115 -16.511 1.00 87.75 197 SER A C 1
ATOM 1634 O O . SER A 1 197 ? 11.578 4.748 -15.632 1.00 87.75 197 SER A O 1
ATOM 1636 N N . SER A 1 198 ? 12.198 6.317 -17.075 1.00 89.00 198 SER A N 1
ATOM 1637 C CA . SER A 1 198 ? 11.142 7.258 -16.658 1.00 89.00 198 SER A CA 1
ATOM 1638 C C . SER A 1 198 ? 9.726 6.671 -16.767 1.00 89.00 198 SER A C 1
ATOM 1640 O O . SER A 1 198 ? 8.886 6.948 -15.914 1.00 89.00 198 SER A O 1
ATOM 1642 N N . LEU A 1 199 ? 9.466 5.824 -17.769 1.00 91.06 199 LEU A N 1
ATOM 1643 C CA . LEU A 1 199 ? 8.214 5.079 -17.894 1.00 91.06 199 LEU A CA 1
ATOM 1644 C C . LEU A 1 199 ? 8.053 4.045 -16.769 1.00 91.06 199 LEU A C 1
ATOM 1646 O O . LEU A 1 199 ? 6.973 3.961 -16.193 1.00 91.06 199 LEU A O 1
ATOM 1650 N N . ILE A 1 200 ? 9.106 3.308 -16.406 1.00 91.38 200 ILE A N 1
ATOM 1651 C CA . ILE A 1 200 ? 9.078 2.380 -15.260 1.00 91.38 200 ILE A CA 1
ATOM 1652 C C . ILE A 1 200 ? 8.718 3.127 -13.972 1.00 91.38 200 ILE A C 1
ATOM 1654 O O . ILE A 1 200 ? 7.833 2.686 -13.242 1.00 91.38 200 ILE A O 1
ATOM 1658 N N . ALA A 1 201 ? 9.331 4.286 -13.718 1.00 89.44 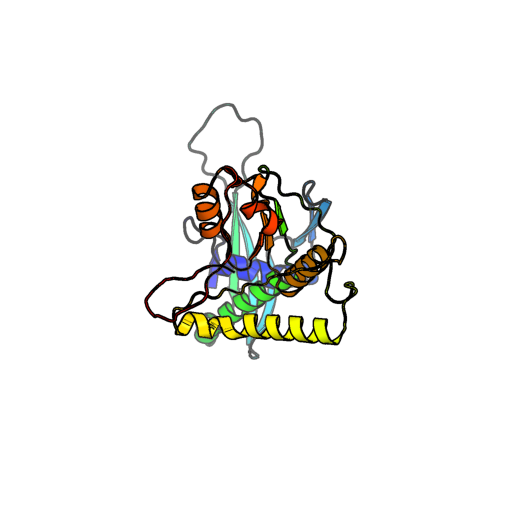201 ALA A N 1
ATOM 1659 C CA . ALA A 1 201 ? 8.996 5.111 -12.558 1.00 89.44 201 ALA A CA 1
ATOM 1660 C C . ALA A 1 201 ? 7.538 5.605 -12.585 1.00 89.44 201 ALA A C 1
ATOM 1662 O O . ALA A 1 201 ? 6.860 5.575 -11.557 1.00 89.44 201 ALA A O 1
ATOM 1663 N N . ALA A 1 202 ? 7.017 5.988 -13.756 1.00 91.19 202 ALA A N 1
ATOM 1664 C CA . ALA A 1 202 ? 5.608 6.349 -13.915 1.00 91.19 202 ALA A CA 1
ATOM 1665 C C . ALA A 1 202 ? 4.662 5.175 -13.612 1.00 91.19 202 ALA A C 1
ATOM 1667 O O . ALA A 1 202 ? 3.667 5.359 -12.908 1.00 91.19 202 ALA A O 1
ATOM 1668 N N . ILE A 1 203 ? 4.996 3.966 -14.075 1.00 92.00 203 ILE A N 1
ATOM 1669 C CA . ILE A 1 203 ? 4.243 2.738 -13.781 1.00 92.00 203 ILE A CA 1
ATOM 1670 C C . ILE A 1 203 ? 4.291 2.423 -12.282 1.00 92.00 203 ILE A C 1
ATOM 1672 O O . ILE A 1 203 ? 3.253 2.156 -11.678 1.00 92.00 203 ILE A O 1
ATOM 1676 N N . ALA A 1 204 ? 5.468 2.498 -11.659 1.00 90.69 204 ALA A N 1
ATOM 1677 C CA . ALA A 1 204 ? 5.640 2.258 -10.229 1.00 90.69 204 ALA A CA 1
ATOM 1678 C C . ALA A 1 204 ? 4.789 3.218 -9.389 1.00 90.69 204 ALA A C 1
ATOM 1680 O O . ALA A 1 204 ? 4.078 2.787 -8.480 1.00 90.69 204 ALA A O 1
ATOM 1681 N N . ASN A 1 205 ? 4.787 4.506 -9.747 1.00 89.31 205 ASN A N 1
ATOM 1682 C CA . ASN A 1 205 ? 3.974 5.528 -9.090 1.00 89.31 205 ASN A CA 1
ATOM 1683 C C . ASN A 1 205 ? 2.471 5.330 -9.299 1.00 89.31 205 ASN A C 1
ATOM 1685 O O . ASN A 1 205 ? 1.701 5.581 -8.368 1.00 89.31 205 ASN A O 1
ATOM 1689 N N . TYR A 1 206 ? 2.062 4.864 -10.480 1.00 89.50 206 TYR A N 1
ATOM 1690 C CA . TYR A 1 206 ? 0.671 4.527 -10.777 1.00 89.50 206 TYR A CA 1
ATOM 1691 C C . TYR A 1 206 ? 0.186 3.331 -9.949 1.00 89.50 206 TYR A C 1
ATOM 1693 O O . TYR A 1 206 ? -0.864 3.396 -9.316 1.00 89.50 206 TYR A O 1
ATOM 1701 N N . LEU A 1 207 ? 0.984 2.259 -9.891 1.00 89.06 207 LEU A N 1
ATOM 1702 C CA . LEU A 1 207 ? 0.652 1.032 -9.161 1.00 89.06 207 LEU A CA 1
ATOM 1703 C C . LEU A 1 207 ? 0.897 1.133 -7.645 1.00 89.06 207 LEU A C 1
ATOM 1705 O O . LEU 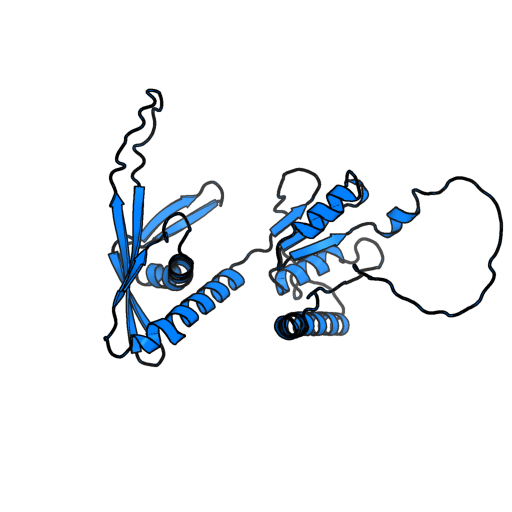A 1 207 ? 0.399 0.298 -6.891 1.00 89.06 207 LEU A O 1
ATOM 1709 N N . LYS A 1 208 ? 1.674 2.128 -7.193 1.00 87.25 208 LYS A N 1
ATOM 1710 C CA . LYS A 1 208 ? 2.239 2.229 -5.831 1.00 87.25 208 LYS A CA 1
ATOM 1711 C C . LYS A 1 208 ? 3.098 1.014 -5.458 1.00 87.25 208 LYS A C 1
ATOM 1713 O O . LYS A 1 208 ? 3.078 0.533 -4.318 1.00 87.25 208 LYS A O 1
ATOM 1718 N N . PHE A 1 209 ? 3.836 0.496 -6.435 1.00 89.81 209 PHE A N 1
ATOM 1719 C CA . PHE A 1 209 ? 4.692 -0.679 -6.281 1.00 89.81 209 PHE A CA 1
ATOM 1720 C C . PHE A 1 209 ? 6.143 -0.261 -6.087 1.00 89.81 209 PHE A C 1
ATOM 1722 O O . PHE A 1 209 ? 6.597 0.676 -6.733 1.00 89.81 209 PHE A O 1
ATOM 1729 N N . ASP A 1 210 ? 6.856 -0.964 -5.209 1.00 86.69 210 ASP A N 1
ATOM 1730 C CA . ASP A 1 210 ? 8.282 -0.710 -4.979 1.00 86.69 210 ASP A CA 1
ATOM 1731 C C . ASP A 1 210 ? 9.103 -1.305 -6.128 1.00 86.69 210 ASP A C 1
ATOM 1733 O O . ASP A 1 210 ? 8.749 -2.356 -6.667 1.00 86.69 210 ASP A O 1
ATOM 1737 N N . VAL A 1 211 ? 10.180 -0.639 -6.532 1.00 87.62 211 VAL A N 1
ATOM 1738 C CA . VAL A 1 211 ? 10.997 -1.041 -7.682 1.00 87.62 211 VAL A CA 1
ATOM 1739 C C . VAL A 1 211 ? 12.265 -1.728 -7.194 1.00 87.62 211 VAL A C 1
ATOM 1741 O O . VAL A 1 211 ? 12.956 -1.222 -6.319 1.00 87.62 211 VAL A O 1
ATOM 1744 N N . TYR A 1 212 ? 12.587 -2.873 -7.777 1.00 86.88 212 TYR A N 1
ATOM 1745 C CA . TYR A 1 212 ? 13.825 -3.606 -7.554 1.00 86.88 212 TYR A CA 1
ATOM 1746 C C . TYR A 1 212 ? 14.639 -3.545 -8.837 1.00 86.88 212 TYR A C 1
ATOM 1748 O O . TYR A 1 212 ? 14.284 -4.195 -9.820 1.00 86.88 212 TYR A O 1
ATOM 1756 N N . ASP A 1 213 ? 15.689 -2.733 -8.826 1.00 85.38 213 ASP A N 1
ATOM 1757 C CA . ASP A 1 213 ? 16.577 -2.533 -9.964 1.00 85.38 213 ASP A CA 1
ATOM 1758 C C . ASP A 1 213 ? 17.707 -3.568 -9.938 1.00 85.38 213 ASP A C 1
ATOM 1760 O O . ASP A 1 213 ? 18.523 -3.599 -9.007 1.00 85.38 213 ASP A O 1
ATOM 1764 N N . LEU A 1 214 ? 17.699 -4.464 -10.930 1.00 83.81 214 LEU A N 1
ATOM 1765 C CA . LEU A 1 214 ? 18.624 -5.583 -11.049 1.00 83.81 214 LEU A CA 1
ATOM 1766 C C . LEU A 1 214 ? 19.544 -5.404 -12.246 1.00 83.81 214 LEU A C 1
ATOM 1768 O O . LEU A 1 214 ? 19.136 -5.504 -13.408 1.00 83.81 214 LEU A O 1
ATOM 1772 N N . LYS A 1 215 ? 20.831 -5.297 -11.942 1.00 78.56 215 LYS A N 1
ATOM 1773 C CA . LYS A 1 215 ? 21.900 -5.359 -12.929 1.00 78.56 215 LYS A CA 1
ATOM 1774 C C . LYS A 1 215 ? 22.428 -6.781 -12.994 1.00 78.56 215 LYS A C 1
ATOM 1776 O O . LYS A 1 215 ? 23.090 -7.253 -12.075 1.00 78.56 215 LYS A O 1
ATOM 1781 N N . LEU A 1 216 ? 22.146 -7.484 -14.093 1.00 73.88 216 LEU A N 1
ATOM 1782 C CA . LEU A 1 216 ? 22.550 -8.889 -14.256 1.00 73.88 216 LEU A CA 1
ATOM 1783 C C . LEU A 1 216 ? 24.063 -9.109 -14.105 1.00 73.88 216 LEU A C 1
ATOM 1785 O O . LEU A 1 216 ? 24.475 -10.173 -13.652 1.00 73.88 216 LEU A O 1
ATOM 1789 N N . LYS A 1 217 ? 24.873 -8.109 -14.470 1.00 71.69 217 LYS A N 1
ATOM 1790 C CA . LYS A 1 217 ? 26.342 -8.145 -14.397 1.00 71.69 217 LYS A CA 1
ATOM 1791 C C . LYS A 1 217 ? 26.869 -8.195 -12.958 1.00 71.69 217 LYS A C 1
ATOM 1793 O O . LYS A 1 217 ? 27.935 -8.761 -12.738 1.00 71.69 217 LYS A O 1
ATOM 1798 N N . ASP A 1 218 ? 26.101 -7.670 -12.008 1.00 71.88 218 ASP A N 1
ATOM 1799 C CA . ASP A 1 218 ? 26.515 -7.516 -10.609 1.00 71.88 218 ASP A CA 1
ATOM 1800 C C . ASP A 1 218 ? 26.015 -8.682 -9.736 1.00 71.88 218 ASP A C 1
ATOM 1802 O O . ASP A 1 218 ? 26.351 -8.802 -8.558 1.00 71.88 218 ASP A O 1
ATOM 1806 N N . LEU A 1 219 ? 25.229 -9.600 -10.315 1.00 74.38 219 LEU A N 1
ATOM 1807 C CA . LEU A 1 219 ? 24.712 -10.750 -9.586 1.00 74.38 219 LEU A CA 1
ATOM 1808 C C . LEU A 1 219 ? 25.784 -11.847 -9.459 1.00 74.38 219 LEU A C 1
ATOM 1810 O O . LEU A 1 219 ? 26.265 -12.363 -10.469 1.00 74.38 219 LEU A O 1
ATOM 1814 N N . PRO A 1 220 ? 26.082 -12.330 -8.236 1.00 75.00 220 PRO A N 1
ATOM 1815 C CA . PRO A 1 220 ? 27.119 -13.341 -8.004 1.00 75.00 220 PRO A CA 1
ATOM 1816 C C . PRO A 1 220 ? 26.760 -14.732 -8.557 1.00 75.00 220 PRO A C 1
ATOM 1818 O O . PRO A 1 220 ? 27.601 -15.630 -8.579 1.00 75.00 220 PRO A O 1
ATOM 1821 N N . GLY A 1 221 ? 25.508 -14.945 -8.982 1.00 79.94 221 GLY A N 1
ATOM 1822 C CA . GLY A 1 221 ? 25.081 -16.162 -9.668 1.00 79.94 221 GLY A CA 1
ATOM 1823 C C . GLY A 1 221 ? 23.574 -16.430 -9.625 1.00 79.94 221 GLY A C 1
ATOM 1824 O O . GLY A 1 221 ? 22.800 -15.774 -8.923 1.00 79.94 221 GLY A O 1
ATOM 1825 N N . ASN A 1 222 ? 23.154 -17.474 -10.346 1.00 80.69 222 ASN A N 1
ATOM 1826 C CA . ASN A 1 222 ? 21.742 -17.852 -10.519 1.00 80.69 222 ASN A CA 1
ATOM 1827 C C . ASN A 1 222 ? 21.015 -18.198 -9.207 1.00 80.69 222 ASN A C 1
ATOM 1829 O O . ASN A 1 222 ? 19.798 -18.038 -9.109 1.00 80.69 222 ASN A O 1
ATOM 1833 N N . SER A 1 223 ? 21.731 -18.695 -8.195 1.00 83.62 223 SER A N 1
ATOM 1834 C CA . SER A 1 223 ? 21.156 -19.005 -6.880 1.00 83.62 223 SER A CA 1
ATOM 1835 C C . SER A 1 223 ? 20.702 -17.743 -6.145 1.00 83.62 223 SER A C 1
ATOM 1837 O O . SER A 1 223 ? 19.628 -17.742 -5.540 1.00 83.62 223 SER A O 1
ATOM 1839 N N . TYR A 1 224 ? 21.475 -16.661 -6.246 1.00 81.31 224 TYR A N 1
ATOM 1840 C CA . TYR A 1 224 ? 21.137 -15.371 -5.658 1.00 81.31 224 TYR A CA 1
ATOM 1841 C C . TYR A 1 224 ? 19.928 -14.747 -6.364 1.00 81.31 224 TYR A C 1
ATOM 1843 O O . TYR A 1 224 ? 18.975 -14.355 -5.694 1.00 81.31 224 TYR A O 1
ATOM 1851 N N . LEU A 1 225 ? 19.891 -14.789 -7.702 1.00 81.50 225 LEU A N 1
ATOM 1852 C CA . LEU A 1 225 ? 18.728 -14.350 -8.483 1.00 81.50 225 LEU A CA 1
ATOM 1853 C C . LEU A 1 225 ? 17.446 -15.100 -8.082 1.00 81.50 225 LEU A C 1
ATOM 1855 O O . LEU A 1 225 ? 16.407 -14.485 -7.856 1.00 81.50 225 LEU A O 1
ATOM 1859 N N . ARG A 1 226 ? 17.511 -16.431 -7.929 1.00 83.88 226 ARG A N 1
ATOM 1860 C CA . ARG A 1 226 ? 16.364 -17.236 -7.466 1.00 83.88 226 ARG A CA 1
ATOM 1861 C C . ARG A 1 226 ? 15.905 -16.848 -6.065 1.00 83.88 226 ARG A C 1
ATOM 1863 O O . ARG A 1 226 ? 14.702 -16.777 -5.826 1.00 83.88 226 ARG A O 1
ATOM 1870 N N . ARG A 1 227 ? 16.844 -16.615 -5.143 1.00 83.50 227 ARG A N 1
ATOM 1871 C CA . ARG A 1 227 ? 16.527 -16.177 -3.779 1.00 83.50 227 ARG A CA 1
ATOM 1872 C C . ARG A 1 227 ? 15.832 -14.822 -3.796 1.00 83.50 227 ARG A C 1
ATOM 1874 O O . ARG A 1 227 ? 14.802 -14.686 -3.152 1.00 83.50 227 ARG A O 1
ATOM 1881 N N . LEU A 1 228 ? 16.357 -13.875 -4.565 1.00 81.88 228 LEU A N 1
ATOM 1882 C CA . LEU A 1 228 ? 15.796 -12.540 -4.713 1.00 81.88 228 LEU A CA 1
ATOM 1883 C C . LEU A 1 228 ? 14.376 -12.587 -5.281 1.00 81.88 228 LEU A C 1
ATOM 1885 O O . LEU A 1 228 ? 13.455 -12.041 -4.681 1.00 81.88 228 LEU A O 1
ATOM 1889 N N . LEU A 1 229 ? 14.170 -13.337 -6.367 1.00 82.50 229 LEU A N 1
ATOM 1890 C CA . LEU A 1 229 ? 12.848 -13.582 -6.953 1.00 82.50 229 LEU A CA 1
ATOM 1891 C C . LEU A 1 229 ? 11.854 -14.184 -5.950 1.00 82.50 229 LEU A C 1
ATOM 1893 O O . LEU A 1 229 ? 10.665 -13.882 -6.011 1.00 82.50 229 LEU A O 1
ATOM 1897 N N . ALA A 1 230 ? 12.326 -15.040 -5.041 1.00 82.56 230 ALA A N 1
ATOM 1898 C CA . ALA A 1 230 ? 11.494 -15.659 -4.015 1.00 82.56 230 ALA A CA 1
ATOM 1899 C C . ALA A 1 230 ? 11.230 -14.744 -2.806 1.00 82.56 230 ALA A C 1
ATOM 1901 O O . ALA A 1 230 ? 10.174 -14.857 -2.189 1.00 82.56 230 ALA A O 1
ATOM 1902 N N . SER A 1 231 ? 12.167 -13.858 -2.457 1.00 78.88 231 SER A N 1
ATOM 1903 C CA . SER A 1 231 ? 12.057 -12.951 -1.307 1.00 78.88 231 SER A CA 1
ATOM 1904 C C . SER A 1 231 ? 11.439 -11.595 -1.642 1.00 78.88 231 SER A C 1
ATOM 1906 O O . SER A 1 231 ? 11.187 -10.807 -0.733 1.00 78.88 231 SER A O 1
ATOM 1908 N N . THR A 1 232 ? 11.231 -11.290 -2.924 1.00 81.06 232 THR A N 1
ATOM 1909 C CA . THR A 1 232 ? 10.652 -10.011 -3.348 1.00 81.06 232 THR A CA 1
ATOM 1910 C C . THR A 1 232 ? 9.214 -9.903 -2.834 1.00 81.06 232 THR A C 1
ATOM 1912 O O . THR A 1 232 ? 8.402 -10.812 -3.016 1.00 81.06 232 THR A O 1
ATOM 1915 N N . ALA A 1 233 ? 8.892 -8.786 -2.180 1.00 76.88 233 ALA A N 1
ATOM 1916 C CA . ALA A 1 233 ? 7.566 -8.552 -1.625 1.00 76.88 233 ALA A CA 1
ATOM 1917 C C . ALA A 1 233 ? 6.491 -8.457 -2.723 1.00 76.88 233 ALA A C 1
ATOM 1919 O O . ALA A 1 233 ? 6.754 -8.025 -3.844 1.00 76.88 233 ALA A O 1
ATOM 1920 N N . ASN A 1 234 ? 5.248 -8.821 -2.394 1.00 81.56 234 ASN A N 1
ATOM 1921 C CA . ASN A 1 234 ? 4.108 -8.581 -3.282 1.00 81.56 234 ASN A CA 1
ATOM 1922 C C . ASN A 1 234 ? 3.907 -7.076 -3.515 1.00 81.56 234 ASN A C 1
ATOM 1924 O O . ASN A 1 234 ? 4.086 -6.281 -2.595 1.00 81.56 234 ASN A O 1
ATOM 1928 N N . GLY A 1 235 ? 3.441 -6.697 -4.708 1.00 85.75 235 GLY A N 1
ATOM 1929 C CA . GLY A 1 235 ? 3.285 -5.281 -5.058 1.00 85.75 235 GLY A CA 1
ATOM 1930 C C . GLY A 1 235 ? 4.629 -4.610 -5.337 1.00 85.75 235 GLY A C 1
ATOM 1931 O O . GLY A 1 235 ? 4.895 -3.516 -4.843 1.00 85.75 235 GLY A O 1
ATOM 1932 N N . SER A 1 236 ? 5.474 -5.300 -6.096 1.00 89.38 236 SER A N 1
ATOM 1933 C CA . SER A 1 236 ? 6.793 -4.850 -6.519 1.00 89.38 236 SER A CA 1
ATOM 1934 C C . SER A 1 236 ? 6.939 -4.958 -8.035 1.00 89.38 236 SER A C 1
ATOM 1936 O O . SER A 1 236 ? 6.247 -5.745 -8.688 1.00 89.38 236 SER A O 1
ATOM 1938 N N . ILE A 1 237 ? 7.840 -4.156 -8.587 1.00 91.12 237 ILE A N 1
ATOM 1939 C CA . ILE A 1 237 ? 8.287 -4.209 -9.975 1.00 91.12 237 ILE A CA 1
ATOM 1940 C C . ILE A 1 237 ? 9.746 -4.628 -9.947 1.00 91.12 237 ILE A C 1
ATOM 1942 O O . ILE A 1 237 ? 10.555 -3.999 -9.276 1.00 91.12 237 ILE A O 1
ATOM 1946 N N . MET A 1 238 ? 10.085 -5.678 -10.681 1.00 90.12 238 MET A N 1
ATOM 1947 C CA . MET A 1 238 ? 11.468 -6.096 -10.860 1.00 90.12 238 MET A CA 1
ATOM 1948 C C . MET A 1 238 ? 11.943 -5.633 -12.233 1.00 90.12 238 MET A C 1
ATOM 1950 O O . MET A 1 238 ? 11.329 -5.974 -13.242 1.00 90.12 238 MET A O 1
ATOM 1954 N N . VAL A 1 239 ? 13.011 -4.844 -12.258 1.00 89.62 239 VAL A N 1
ATOM 1955 C CA . VAL A 1 239 ? 13.625 -4.317 -13.476 1.00 89.62 239 VAL A CA 1
ATOM 1956 C C . VAL A 1 239 ? 14.890 -5.109 -13.732 1.00 89.62 239 VAL A C 1
ATOM 1958 O O . VAL A 1 239 ? 15.721 -5.248 -12.843 1.00 89.62 239 VAL A O 1
ATOM 1961 N N . VAL A 1 240 ? 15.015 -5.650 -14.938 1.00 88.25 240 VAL A N 1
ATOM 1962 C CA . VAL A 1 240 ? 16.215 -6.359 -15.380 1.00 88.25 240 VAL A CA 1
ATOM 1963 C C . VAL A 1 240 ? 16.784 -5.583 -16.558 1.00 88.25 240 VAL A C 1
ATOM 1965 O O . VAL A 1 240 ? 16.202 -5.590 -17.644 1.00 88.25 240 VAL A O 1
ATOM 1968 N N . GLU A 1 241 ? 17.886 -4.875 -16.330 1.00 83.56 241 GLU A N 1
ATOM 1969 C CA . GLU A 1 241 ? 18.555 -4.086 -17.368 1.00 83.56 241 GLU A CA 1
ATOM 1970 C C . GLU A 1 241 ? 19.549 -4.939 -18.181 1.00 83.56 241 GLU A C 1
ATOM 1972 O O . GLU A 1 241 ? 19.988 -6.004 -17.740 1.00 83.56 241 GLU A O 1
ATOM 1977 N N . ASP A 1 242 ? 19.904 -4.468 -19.383 1.00 76.44 242 ASP A N 1
ATOM 1978 C CA . ASP A 1 242 ? 20.935 -5.055 -20.258 1.00 76.44 242 ASP A CA 1
ATOM 1979 C C . ASP A 1 242 ? 20.766 -6.562 -20.568 1.00 76.44 242 ASP A C 1
ATOM 1981 O O . ASP A 1 242 ? 21.741 -7.321 -20.630 1.00 76.44 242 ASP A O 1
ATOM 1985 N N . ILE A 1 243 ? 19.529 -7.028 -20.786 1.00 77.69 243 ILE A N 1
ATOM 1986 C CA . ILE A 1 243 ? 19.254 -8.438 -21.134 1.00 77.69 243 ILE A CA 1
ATOM 1987 C C . ILE A 1 243 ? 19.906 -8.881 -22.456 1.00 77.69 243 ILE A C 1
ATOM 1989 O O . ILE A 1 243 ? 20.166 -10.066 -22.656 1.00 77.69 243 ILE A O 1
ATOM 1993 N N . ASP A 1 244 ? 20.195 -7.940 -23.352 1.00 70.00 244 ASP A N 1
ATOM 1994 C CA . ASP A 1 244 ? 20.890 -8.156 -24.623 1.00 70.00 244 ASP A CA 1
ATOM 1995 C C . ASP A 1 244 ? 22.388 -8.449 -24.436 1.00 70.00 244 ASP A C 1
ATOM 1997 O O . ASP A 1 244 ? 22.988 -9.180 -25.225 1.00 70.00 244 ASP A O 1
ATOM 2001 N N . CYS A 1 245 ? 22.989 -7.962 -23.349 1.00 60.47 245 CYS A N 1
ATOM 2002 C CA . CYS A 1 245 ? 24.390 -8.213 -23.017 1.00 60.47 245 CYS A CA 1
ATOM 2003 C C . CYS A 1 245 ? 24.635 -9.597 -22.389 1.00 60.47 245 CYS A C 1
ATOM 2005 O O . CYS A 1 245 ? 25.785 -10.021 -22.288 1.00 60.47 245 CYS A O 1
ATOM 2007 N N . ALA A 1 246 ? 23.596 -10.324 -21.966 1.00 56.75 246 ALA A N 1
ATOM 2008 C CA . ALA A 1 246 ? 23.757 -11.633 -21.323 1.00 56.75 246 ALA A CA 1
ATOM 2009 C C . ALA A 1 246 ? 24.187 -12.744 -22.305 1.00 56.75 246 ALA A C 1
ATOM 2011 O O . ALA A 1 246 ? 24.829 -13.713 -21.902 1.00 56.75 246 ALA A O 1
ATOM 2012 N N . GLY A 1 247 ? 23.864 -12.604 -23.596 1.00 51.97 247 GLY A N 1
ATOM 2013 C CA . GLY A 1 247 ? 24.193 -13.589 -24.635 1.00 51.97 247 GLY A CA 1
ATOM 2014 C C . GLY A 1 247 ? 25.617 -13.490 -25.195 1.00 51.97 247 GLY A C 1
ATOM 2015 O O . GLY A 1 247 ? 26.101 -14.445 -25.795 1.00 51.97 247 GLY A O 1
ATOM 2016 N N . SER A 1 248 ? 26.318 -12.368 -24.996 1.00 46.50 248 SER A N 1
ATOM 2017 C CA . SER A 1 248 ? 27.658 -12.139 -25.566 1.00 46.50 248 SER A CA 1
ATOM 2018 C C . SER A 1 248 ? 28.809 -12.687 -24.709 1.00 46.50 248 SER A C 1
ATOM 2020 O O . SER A 1 248 ? 29.953 -12.723 -25.160 1.00 46.50 248 SER A O 1
ATOM 2022 N N . LEU A 1 249 ? 28.517 -13.209 -23.513 1.00 44.38 249 LEU A N 1
ATOM 2023 C CA . LEU A 1 249 ? 29.482 -13.870 -22.617 1.00 44.38 249 LEU A CA 1
ATOM 2024 C C . LEU A 1 249 ? 29.841 -15.313 -23.040 1.00 44.38 249 LEU A C 1
ATOM 2026 O O . LEU A 1 249 ? 30.491 -16.042 -22.291 1.00 44.38 249 LEU A O 1
ATOM 2030 N N . GLY A 1 250 ? 29.450 -15.722 -24.251 1.00 44.06 250 GLY A N 1
ATOM 2031 C CA . GLY A 1 250 ? 29.629 -17.069 -24.789 1.00 44.06 250 GLY A CA 1
ATOM 2032 C C . GLY A 1 250 ? 30.291 -17.145 -26.164 1.00 44.06 250 GLY A C 1
ATOM 2033 O O . GLY A 1 250 ? 30.052 -18.119 -26.864 1.00 44.06 250 GLY A O 1
ATOM 2034 N N . ASN A 1 251 ? 31.130 -16.186 -26.574 1.00 33.69 251 ASN A N 1
ATOM 2035 C CA . ASN A 1 251 ? 31.995 -16.395 -27.744 1.00 33.69 251 ASN A CA 1
ATOM 2036 C C . ASN A 1 251 ? 33.192 -17.286 -27.366 1.00 33.69 251 ASN A C 1
ATOM 2038 O O . ASN A 1 251 ? 34.313 -16.824 -27.152 1.00 33.69 251 ASN A O 1
ATOM 2042 N N . ARG A 1 252 ? 32.949 -18.598 -27.284 1.00 37.69 252 ARG A N 1
ATOM 2043 C CA . ARG A 1 252 ? 33.997 -19.605 -27.473 1.00 37.69 252 ARG A CA 1
ATOM 2044 C C . ARG A 1 252 ? 34.025 -20.001 -28.950 1.00 37.69 252 ARG A C 1
ATOM 2046 O O . ARG A 1 252 ? 33.247 -20.848 -29.365 1.00 37.69 252 ARG A O 1
ATOM 2053 N N . SER A 1 253 ? 34.974 -19.383 -29.657 1.00 37.69 253 SER A N 1
ATOM 2054 C CA . SER A 1 253 ? 35.649 -19.812 -30.897 1.00 37.69 253 SER A CA 1
ATOM 2055 C C . SER A 1 253 ? 34.820 -20.086 -32.159 1.00 37.69 253 SER A C 1
ATOM 2057 O O . SER A 1 253 ? 33.933 -20.930 -32.178 1.00 37.69 253 SER A O 1
ATOM 2059 N N . ASP A 1 254 ? 35.248 -19.422 -33.236 1.00 40.25 254 ASP A N 1
ATOM 2060 C CA . ASP A 1 254 ? 34.937 -19.660 -34.647 1.00 40.25 254 ASP A CA 1
ATOM 2061 C C . ASP A 1 254 ? 34.688 -21.131 -35.027 1.00 40.25 254 ASP A C 1
ATOM 2063 O O . ASP A 1 254 ? 35.536 -21.998 -34.812 1.00 40.25 254 ASP A O 1
ATOM 2067 N N . SER A 1 255 ? 33.575 -21.397 -35.712 1.00 31.56 255 SER A N 1
ATOM 2068 C CA . SER A 1 255 ? 33.570 -22.090 -37.012 1.00 31.56 255 SER A CA 1
ATOM 2069 C C . SER A 1 255 ? 32.175 -22.066 -37.646 1.00 31.56 255 SER A C 1
ATOM 2071 O O . SER A 1 255 ? 31.157 -22.237 -36.984 1.00 31.56 255 SER A O 1
ATOM 2073 N N . ASN A 1 256 ? 32.182 -21.796 -38.951 1.00 33.78 256 ASN A N 1
ATOM 2074 C CA . ASN A 1 256 ? 31.071 -21.792 -39.900 1.00 33.78 256 ASN A CA 1
ATOM 2075 C C . ASN A 1 256 ? 30.063 -22.937 -39.717 1.00 33.78 256 ASN A C 1
ATOM 2077 O O . ASN A 1 256 ? 30.479 -24.088 -39.708 1.00 33.78 256 ASN A O 1
ATOM 2081 N N . GLU A 1 257 ? 28.765 -22.622 -39.775 1.00 31.00 257 GLU A N 1
ATOM 2082 C CA . GLU A 1 257 ? 27.839 -23.181 -40.776 1.00 31.00 257 GLU A CA 1
ATOM 2083 C C . GLU A 1 257 ? 26.474 -22.459 -40.750 1.00 31.00 257 GLU A C 1
ATOM 2085 O O . GLU A 1 257 ? 25.941 -22.084 -39.707 1.00 31.00 257 GLU A O 1
ATOM 2090 N N . SER A 1 258 ? 25.964 -22.190 -41.951 1.00 30.69 258 SER A N 1
ATOM 2091 C CA . SER A 1 258 ? 24.718 -21.494 -42.302 1.00 30.69 258 SER A CA 1
ATOM 2092 C C . SER A 1 258 ? 23.452 -22.369 -42.117 1.00 30.69 258 SER A C 1
ATOM 2094 O O . SER A 1 258 ? 23.578 -23.569 -41.895 1.00 30.69 258 SER A O 1
ATOM 2096 N N . PRO A 1 259 ? 22.227 -21.798 -42.185 1.00 38.34 259 PRO A N 1
ATOM 2097 C CA . PRO A 1 259 ? 21.052 -22.314 -41.479 1.00 38.34 259 PRO A CA 1
ATOM 2098 C C . PRO A 1 259 ? 20.192 -23.284 -42.306 1.00 38.34 259 PRO A C 1
ATOM 2100 O O . PRO A 1 259 ? 19.996 -23.077 -43.502 1.00 38.34 259 PRO A O 1
ATOM 2103 N N . GLU A 1 260 ? 19.567 -24.259 -41.639 1.00 26.73 260 GLU A N 1
ATOM 2104 C CA . GLU A 1 260 ? 18.476 -25.075 -42.191 1.00 26.73 260 GLU A CA 1
ATOM 2105 C C . GLU A 1 260 ? 17.199 -24.967 -41.339 1.00 26.73 260 GLU A C 1
ATOM 2107 O O . GLU A 1 260 ? 17.218 -25.029 -40.109 1.00 26.73 260 GLU A O 1
ATOM 2112 N N . TYR A 1 261 ? 16.073 -24.776 -42.032 1.00 31.38 261 TYR A N 1
ATOM 2113 C CA . TYR A 1 261 ? 14.707 -24.737 -41.508 1.00 31.38 261 TYR A CA 1
ATOM 2114 C C . TYR A 1 261 ? 14.135 -26.156 -41.332 1.00 31.38 261 TYR A C 1
ATOM 2116 O O . TYR A 1 261 ? 14.261 -26.949 -42.259 1.00 31.38 261 TYR A O 1
ATOM 2124 N N . ALA A 1 262 ? 13.389 -26.415 -40.242 1.00 27.44 262 ALA A N 1
ATOM 2125 C CA . ALA A 1 262 ? 12.022 -26.995 -40.228 1.00 27.44 262 ALA A CA 1
ATOM 2126 C C . ALA A 1 262 ? 11.637 -27.652 -38.878 1.00 27.44 262 ALA A C 1
ATOM 2128 O O . ALA A 1 262 ? 12.417 -28.396 -38.297 1.00 27.44 262 ALA A O 1
ATOM 2129 N N . GLY A 1 263 ? 10.362 -27.499 -38.475 1.00 23.83 263 GLY A N 1
ATOM 2130 C CA . GLY A 1 263 ? 9.583 -28.637 -37.945 1.00 23.83 263 GLY A CA 1
ATOM 2131 C C . GLY A 1 263 ? 9.113 -28.641 -36.478 1.00 23.83 263 GLY A C 1
ATOM 2132 O O . GLY A 1 263 ? 9.795 -29.129 -35.593 1.00 23.83 263 GLY A O 1
ATOM 2133 N N . ILE A 1 264 ? 7.875 -28.174 -36.289 1.00 31.12 264 ILE A N 1
ATOM 2134 C CA . ILE A 1 264 ? 6.789 -28.542 -35.343 1.00 31.12 264 ILE A CA 1
ATOM 2135 C C . ILE A 1 264 ? 6.992 -29.743 -34.374 1.00 31.12 264 ILE A C 1
ATOM 2137 O O . ILE A 1 264 ? 7.254 -30.862 -34.802 1.00 31.12 264 ILE A O 1
ATOM 2141 N N . GLY A 1 265 ? 6.616 -29.526 -33.099 1.00 24.39 265 GLY A N 1
ATOM 2142 C CA . GLY A 1 265 ? 6.240 -30.525 -32.069 1.00 24.39 265 GLY A CA 1
ATOM 2143 C C . GLY A 1 265 ? 6.675 -30.033 -30.676 1.00 24.39 265 GLY A C 1
ATOM 2144 O O . GLY A 1 265 ? 7.843 -29.747 -30.487 1.00 24.39 265 GLY A O 1
ATOM 2145 N N . GLY A 1 266 ? 5.832 -29.746 -29.679 1.00 25.36 266 GLY A N 1
ATOM 2146 C CA . GLY A 1 266 ? 4.783 -30.576 -29.093 1.00 25.36 266 GLY A CA 1
ATOM 2147 C C . GLY A 1 266 ? 5.310 -31.201 -27.790 1.00 25.36 266 GLY A C 1
ATOM 2148 O O . GLY A 1 266 ? 5.935 -32.250 -27.857 1.00 25.36 266 GLY A O 1
ATOM 2149 N N . GLY A 1 267 ? 5.063 -30.583 -26.624 1.00 23.38 267 GLY A N 1
ATOM 2150 C CA . GLY A 1 267 ? 5.308 -31.217 -25.315 1.00 23.38 267 GLY A CA 1
ATOM 2151 C C . GLY A 1 267 ? 5.889 -30.313 -24.221 1.00 23.38 267 GLY A C 1
ATOM 2152 O O . GLY A 1 267 ? 7.003 -29.829 -24.337 1.00 23.38 267 GLY A O 1
ATOM 2153 N N . GLU A 1 268 ? 5.093 -30.132 -23.164 1.00 29.50 268 GLU A N 1
ATOM 2154 C CA . GLU A 1 268 ? 5.465 -29.929 -21.753 1.00 29.50 268 GLU A CA 1
ATOM 2155 C C . GLU A 1 268 ? 6.688 -29.063 -21.399 1.00 29.50 268 GLU A C 1
ATOM 2157 O O . GLU A 1 268 ? 7.840 -29.474 -21.473 1.00 29.50 268 GLU A O 1
ATOM 2162 N N . GLY A 1 269 ? 6.425 -27.894 -20.810 1.00 23.64 269 GLY A N 1
ATOM 2163 C CA . GLY A 1 269 ? 7.456 -27.136 -20.113 1.00 23.64 269 GLY A CA 1
ATOM 2164 C C . GLY A 1 269 ? 6.869 -25.958 -19.357 1.00 23.64 269 GLY A C 1
ATOM 2165 O O . GLY A 1 269 ? 6.227 -25.089 -19.937 1.00 23.64 269 GLY A O 1
ATOM 2166 N N . LYS A 1 270 ? 7.080 -25.927 -18.041 1.00 32.69 270 LYS A N 1
ATOM 2167 C CA . LYS A 1 270 ? 6.846 -24.749 -17.202 1.00 32.69 270 LYS A CA 1
ATOM 2168 C C . LYS A 1 270 ? 7.657 -23.582 -17.775 1.00 32.69 270 LYS A C 1
ATOM 2170 O O . LYS A 1 270 ? 8.881 -23.621 -17.712 1.00 32.69 270 LYS A O 1
ATOM 2175 N N . VAL A 1 271 ? 6.992 -22.547 -18.281 1.00 21.86 271 VAL A N 1
ATOM 2176 C CA . VAL A 1 271 ? 7.649 -21.295 -18.675 1.00 21.86 271 VAL A CA 1
ATOM 2177 C C . VAL A 1 271 ? 7.241 -20.220 -17.679 1.00 21.86 271 VAL A C 1
ATOM 2179 O O . VAL A 1 271 ? 6.073 -19.852 -17.575 1.00 21.86 271 VAL A O 1
ATOM 2182 N N . GLY A 1 272 ? 8.218 -19.778 -16.894 1.00 22.59 272 GLY A N 1
ATOM 2183 C CA . GLY A 1 272 ? 8.132 -18.598 -16.053 1.00 22.59 272 GLY A CA 1
ATOM 2184 C C . GLY A 1 272 ? 9.170 -17.578 -16.504 1.00 22.59 272 GLY A C 1
ATOM 2185 O O . GLY A 1 272 ? 10.294 -17.964 -16.812 1.00 22.59 272 GLY A O 1
ATOM 2186 N N . LEU A 1 273 ? 8.750 -16.312 -16.434 1.00 22.81 273 LEU A N 1
ATOM 2187 C CA . LEU A 1 273 ? 9.475 -15.052 -16.642 1.00 22.81 273 LEU A CA 1
ATOM 2188 C C . LEU A 1 273 ? 9.675 -14.602 -18.097 1.00 22.81 273 LEU A C 1
ATOM 2190 O O . LEU A 1 273 ? 10.647 -14.955 -18.756 1.00 22.81 273 LEU A O 1
ATOM 2194 N N . LEU A 1 274 ? 8.757 -13.732 -18.525 1.00 30.97 274 LEU A N 1
ATOM 2195 C CA . LEU A 1 274 ? 9.078 -12.348 -18.887 1.00 30.97 274 LEU A CA 1
ATOM 2196 C C . LEU A 1 274 ? 8.330 -11.434 -17.912 1.00 30.97 274 LEU A C 1
ATOM 2198 O O . LEU A 1 274 ? 7.288 -11.903 -17.387 1.00 30.97 274 LEU A O 1
#